Protein AF-A0A2J7ZQP3-F1 (afdb_monomer_lite)

pLDDT: mean 83.08, std 13.97, range [28.02, 95.44]

Sequence (287 aa):
MYEDVAQQVYCKRNGVRIHEFGLLKHPTVAHIGASPDGISELGVMLEIKCPYRRQITGEVPVQYYYQIQGQLEVCGLQECDYLELKLEESPRPDFYDTAGHTIFPERGVVAEFYDSEAGKTVYTYSGVDWPVTALQEFECKAVERDAAVKFHYWTIRSLMIFSFNDASCISPILLDRMTIINANGYNAADKLKIATRHLIPEILKEFSMEPDSVVFGDGLLRHIIEATQGEEGVRNLKRSLHTIISNVNLQRIMNAKPLPCVLTKEEVDKFMGPTKVPYMMHSAMYV

Organism: NCBI:txid47790

InterPro domains:
  IPR011335 Restriction endonuclease type II-like [SSF52980] (2-85)
  IPR011604 PD-(D/E)XK endonuclease-like domain superfamily [G3DSA:3.90.320.10] (1-102)
  IPR019080 YqaJ viral recombinase [PF09588] (2-77)
  IPR027417 P-loop containing nucleoside triphosphate hydrolase [SSF52540] (184-275)
  IPR051703 NF-kappa-B Signaling Regulator [PTHR46609] (3-143)

Radius of gyration: 31.1 Å; chains: 1; bounding box: 76×55×85 Å

Secondary structure (DSSP, 8-state):
--HHHHHHHHHHHHT--EE---SEE-SS-TT-EE--SEEETTS-EEEEE--SSSPP-SS--HHHHHHHHHHHHHHT-S-EEEEE---EEE-HHHHH--SSS---SSEEEEEEEEETTTTEEEEEEPPTT--HHHHHHHHHHHHHH-TT-EEEEEE---------S-GGGS-HHHHTT------PPPPHHHHHHHIIIIIHHHHHHHTT--TTSEEPPHHHHHHHHHHTTT-SSSHHHHHHHHHHHHHHHHHHHTTSSPSSEEPPHHHHHHHH-S-------------

Structure (mmCIF, N/CA/C/O backbone):
data_AF-A0A2J7ZQP3-F1
#
_entry.id   AF-A0A2J7ZQP3-F1
#
loop_
_atom_site.group_PDB
_atom_site.id
_atom_site.type_symbol
_atom_site.label_atom_id
_atom_site.label_alt_id
_atom_site.label_comp_id
_atom_site.label_asym_id
_atom_site.label_entity_id
_atom_site.label_seq_id
_atom_site.pdbx_PDB_ins_code
_atom_site.Cartn_x
_atom_site.Cartn_y
_atom_site.Cartn_z
_atom_site.occupancy
_atom_site.B_iso_or_equiv
_atom_site.auth_seq_id
_atom_site.auth_comp_id
_atom_site.auth_asym_id
_atom_site.auth_atom_id
_atom_site.pdbx_PDB_model_num
ATOM 1 N N . MET A 1 1 ? 10.480 9.904 -16.852 1.00 79.31 1 MET A N 1
ATOM 2 C CA . MET A 1 1 ? 11.107 9.621 -15.539 1.00 79.31 1 MET A CA 1
ATOM 3 C C . MET A 1 1 ? 10.709 8.250 -15.010 1.00 79.31 1 MET A C 1
ATOM 5 O O . MET A 1 1 ? 11.595 7.470 -14.724 1.00 79.31 1 MET A O 1
ATOM 9 N N . TYR A 1 2 ? 9.418 7.929 -14.860 1.00 88.50 2 TYR A N 1
ATOM 10 C CA . TYR A 1 2 ? 9.004 6.661 -14.230 1.00 88.50 2 TYR A CA 1
ATOM 11 C C . TYR A 1 2 ? 8.656 5.514 -15.184 1.00 88.50 2 TYR A C 1
ATOM 13 O O . TYR A 1 2 ? 8.347 4.425 -14.714 1.00 88.50 2 TYR A O 1
ATOM 21 N N . GLU A 1 3 ? 8.707 5.732 -16.495 1.00 87.44 3 GLU A N 1
ATOM 22 C CA . GLU A 1 3 ? 8.454 4.678 -17.489 1.00 87.44 3 GLU A CA 1
ATOM 23 C C . GLU A 1 3 ? 9.517 3.575 -17.403 1.00 87.44 3 GLU A C 1
ATOM 25 O O . GLU A 1 3 ? 9.162 2.410 -17.262 1.00 87.44 3 GLU A O 1
ATOM 30 N N . ASP A 1 4 ? 10.800 3.941 -17.303 1.00 89.94 4 ASP A N 1
ATOM 31 C CA . ASP A 1 4 ? 11.901 2.984 -17.102 1.00 89.94 4 ASP A CA 1
ATOM 32 C C . ASP A 1 4 ? 11.749 2.174 -15.805 1.00 89.94 4 ASP A C 1
ATOM 34 O O . ASP A 1 4 ? 12.033 0.976 -15.751 1.00 89.94 4 ASP A O 1
ATOM 38 N N . VAL A 1 5 ? 11.273 2.822 -14.737 1.00 91.12 5 VAL A N 1
ATOM 39 C CA . VAL A 1 5 ? 10.983 2.157 -13.459 1.00 91.12 5 VAL A CA 1
ATOM 40 C C . VAL A 1 5 ? 9.838 1.159 -13.629 1.00 91.12 5 VAL A C 1
ATOM 42 O O . VAL A 1 5 ? 9.945 0.014 -13.192 1.00 91.12 5 VAL A O 1
ATOM 45 N N . ALA A 1 6 ? 8.756 1.570 -14.290 1.00 90.38 6 ALA A N 1
ATOM 46 C CA . ALA A 1 6 ? 7.605 0.720 -14.550 1.00 90.38 6 ALA A CA 1
ATOM 47 C C . ALA A 1 6 ? 7.964 -0.486 -15.431 1.00 90.38 6 ALA A C 1
ATOM 49 O O . ALA A 1 6 ? 7.532 -1.600 -15.134 1.00 90.38 6 ALA A O 1
ATOM 50 N N . GLN A 1 7 ? 8.817 -0.294 -16.441 1.00 91.94 7 GLN A N 1
ATOM 51 C CA . GLN A 1 7 ? 9.348 -1.373 -17.272 1.00 91.94 7 GLN A CA 1
ATOM 52 C C . GLN A 1 7 ? 10.146 -2.375 -16.436 1.00 91.94 7 GLN A C 1
ATOM 54 O O . GLN A 1 7 ? 9.919 -3.579 -16.539 1.00 91.94 7 GLN A O 1
ATOM 59 N N . GLN A 1 8 ? 11.040 -1.909 -15.558 1.00 91.56 8 GLN A N 1
ATOM 60 C CA . GLN A 1 8 ? 11.796 -2.810 -14.681 1.00 91.56 8 GLN A CA 1
ATOM 61 C C . GLN A 1 8 ? 10.887 -3.607 -13.736 1.00 91.56 8 GLN A C 1
ATOM 63 O O . GLN A 1 8 ? 11.107 -4.804 -13.541 1.00 91.56 8 GLN A O 1
ATOM 68 N N . VAL A 1 9 ? 9.858 -2.967 -13.172 1.00 90.12 9 VAL A N 1
ATOM 69 C CA . VAL A 1 9 ? 8.854 -3.635 -12.330 1.00 90.12 9 VAL A CA 1
ATOM 70 C C . VAL A 1 9 ? 8.101 -4.695 -13.136 1.00 90.12 9 VAL A C 1
ATOM 72 O O . VAL A 1 9 ? 7.978 -5.832 -12.683 1.00 90.12 9 VAL A O 1
ATOM 75 N N . TYR A 1 10 ? 7.657 -4.370 -14.351 1.00 90.12 10 TYR A N 1
ATOM 76 C CA . TYR A 1 10 ? 6.978 -5.313 -15.238 1.00 90.12 10 TYR A CA 1
ATOM 77 C C . TYR A 1 10 ? 7.859 -6.523 -15.583 1.00 90.12 10 TYR A C 1
ATOM 79 O O . TYR A 1 10 ? 7.430 -7.664 -15.401 1.00 90.12 10 TYR A O 1
ATOM 87 N N . CYS A 1 11 ? 9.106 -6.290 -16.007 1.00 90.25 11 CYS A N 1
ATOM 88 C CA . CYS A 1 11 ? 10.068 -7.350 -16.316 1.00 90.25 11 CYS A CA 1
ATOM 89 C C . CYS A 1 11 ? 10.295 -8.268 -15.109 1.00 90.25 11 CYS A C 1
ATOM 91 O O . CYS A 1 11 ? 10.311 -9.491 -15.244 1.00 90.25 11 CYS A O 1
ATOM 93 N N . LYS A 1 12 ? 10.427 -7.689 -13.908 1.00 88.69 12 LYS A N 1
ATOM 94 C CA . LYS A 1 12 ? 10.612 -8.445 -12.666 1.00 88.69 12 LYS A CA 1
ATOM 95 C C . LYS A 1 12 ? 9.393 -9.297 -12.311 1.00 88.69 12 LYS A C 1
ATOM 97 O O . LYS A 1 12 ? 9.568 -10.454 -11.938 1.00 88.69 12 LYS A O 1
ATOM 102 N N . ARG A 1 13 ? 8.180 -8.743 -12.414 1.00 86.94 13 ARG A N 1
ATOM 103 C CA . ARG A 1 13 ? 6.929 -9.444 -12.072 1.00 86.94 13 ARG A CA 1
ATOM 104 C C . ARG A 1 13 ? 6.627 -10.598 -13.021 1.00 86.94 13 ARG A C 1
ATOM 106 O O . ARG A 1 13 ? 6.203 -11.655 -12.566 1.00 86.94 13 ARG A O 1
ATOM 113 N N . ASN A 1 14 ? 6.852 -10.389 -14.316 1.00 84.00 14 ASN A N 1
ATOM 114 C CA . ASN A 1 14 ? 6.490 -11.352 -15.355 1.00 84.00 14 ASN A CA 1
ATOM 115 C C . ASN A 1 14 ? 7.653 -12.264 -15.773 1.00 84.00 14 ASN A C 1
ATOM 117 O O . ASN A 1 14 ? 7.439 -13.231 -16.496 1.00 84.00 14 ASN A O 1
ATOM 121 N N . GLY A 1 15 ? 8.880 -11.985 -15.319 1.00 87.81 15 GLY A N 1
ATOM 122 C CA . GLY A 1 15 ? 10.061 -12.779 -15.662 1.00 87.81 15 GLY A CA 1
ATOM 123 C C . GLY A 1 15 ? 10.451 -12.692 -17.140 1.00 87.81 15 GLY A C 1
ATOM 124 O O . GLY A 1 15 ? 11.043 -13.633 -17.660 1.00 87.81 15 GLY A O 1
ATOM 125 N N . VAL A 1 16 ? 10.115 -11.584 -17.805 1.00 89.56 16 VAL A N 1
ATOM 126 C CA . VAL A 1 16 ? 10.367 -11.353 -19.235 1.00 89.56 16 VAL A CA 1
ATOM 127 C C . VAL A 1 16 ? 11.372 -10.232 -19.444 1.00 89.56 16 VAL A C 1
ATOM 129 O O . VAL A 1 16 ? 11.549 -9.360 -18.589 1.00 89.56 16 VAL A O 1
ATOM 132 N N . ARG A 1 17 ? 12.011 -10.226 -20.612 1.00 90.56 17 ARG A N 1
ATOM 133 C CA . ARG A 1 17 ? 12.814 -9.094 -21.082 1.00 90.56 17 ARG A CA 1
ATOM 134 C C . ARG A 1 17 ? 12.033 -8.272 -22.092 1.00 90.56 17 ARG A C 1
ATOM 136 O O . ARG A 1 17 ? 11.445 -8.825 -23.017 1.00 90.56 17 ARG A O 1
ATOM 143 N N . ILE A 1 18 ? 12.066 -6.957 -21.908 1.00 92.12 18 ILE A N 1
ATOM 144 C CA . ILE A 1 18 ? 11.519 -5.972 -22.839 1.00 92.12 18 ILE A CA 1
ATOM 145 C C . ILE A 1 18 ? 12.658 -5.394 -23.677 1.00 92.12 18 ILE A C 1
ATOM 147 O O . ILE A 1 18 ? 13.727 -5.073 -23.154 1.00 92.12 18 ILE A O 1
ATOM 151 N N . HIS A 1 19 ? 12.416 -5.281 -24.979 1.00 91.50 19 HIS A N 1
ATOM 152 C CA . HIS A 1 19 ? 13.325 -4.696 -25.953 1.00 91.50 19 HIS A CA 1
ATOM 153 C C . HIS A 1 19 ? 12.715 -3.420 -26.542 1.00 91.50 19 HIS A C 1
ATOM 155 O O . HIS A 1 19 ? 11.537 -3.394 -26.902 1.00 91.50 19 HIS A O 1
ATOM 161 N N . GLU A 1 20 ? 13.531 -2.376 -26.668 1.00 89.06 20 GLU A N 1
ATOM 162 C CA . GLU A 1 20 ? 13.154 -1.099 -27.278 1.00 89.06 20 GLU A CA 1
ATOM 163 C C . GLU A 1 20 ? 13.560 -1.071 -28.754 1.00 89.06 20 GLU A C 1
ATOM 165 O O . GLU A 1 20 ? 14.679 -1.440 -29.114 1.00 89.06 20 GLU A O 1
ATOM 170 N N . PHE A 1 21 ? 12.650 -0.610 -29.615 1.00 83.38 21 PHE A N 1
ATOM 171 C CA . PHE A 1 21 ? 12.832 -0.625 -31.074 1.00 83.38 21 PHE A CA 1
ATOM 172 C C . PHE A 1 21 ? 12.859 0.776 -31.703 1.00 83.38 21 PHE A C 1
ATOM 174 O O . PHE A 1 21 ? 13.188 0.915 -32.883 1.00 83.38 21 PHE A O 1
ATOM 181 N N . GLY A 1 22 ? 12.545 1.821 -30.931 1.00 86.75 22 GLY A N 1
ATOM 182 C CA . GLY A 1 22 ? 12.390 3.181 -31.445 1.00 86.75 22 GLY A CA 1
ATOM 183 C C . GLY A 1 22 ? 11.248 3.293 -32.463 1.00 86.75 22 GLY A C 1
ATOM 184 O O . GLY A 1 22 ? 10.258 2.567 -32.392 1.00 86.75 22 GLY A O 1
ATOM 185 N N . LEU A 1 23 ? 11.381 4.211 -33.427 1.00 89.75 23 LEU A N 1
ATOM 186 C CA . LEU A 1 23 ? 10.351 4.436 -34.443 1.00 89.75 23 LEU A CA 1
ATOM 187 C C . LEU A 1 23 ? 10.368 3.343 -35.522 1.00 89.75 23 LEU A C 1
ATOM 189 O O . LEU A 1 23 ? 11.240 3.321 -36.395 1.00 89.75 23 LEU A O 1
ATOM 193 N N . LEU A 1 24 ? 9.334 2.510 -35.520 1.00 88.44 24 LEU A N 1
ATOM 194 C CA . LEU A 1 24 ? 9.032 1.530 -36.555 1.00 88.44 24 LEU A CA 1
ATOM 195 C C . LEU A 1 24 ? 8.097 2.136 -37.608 1.00 88.44 24 LEU A C 1
ATOM 197 O O . LEU A 1 24 ? 7.229 2.953 -37.302 1.00 88.44 24 LEU A O 1
ATOM 201 N N . LYS A 1 25 ? 8.278 1.747 -38.872 1.00 91.44 25 LYS A N 1
ATOM 202 C CA . LYS A 1 25 ? 7.429 2.184 -39.992 1.00 91.44 25 LYS A CA 1
ATOM 203 C C . LYS A 1 25 ? 6.505 1.055 -40.414 1.00 91.44 25 LYS A C 1
ATOM 205 O O . LYS A 1 25 ? 6.933 -0.094 -40.457 1.00 91.44 25 LYS A O 1
ATOM 210 N N . HIS A 1 26 ? 5.277 1.399 -40.791 1.00 91.62 26 HIS A N 1
ATOM 211 C CA . HIS A 1 26 ? 4.330 0.424 -41.312 1.00 91.62 26 HIS A CA 1
ATOM 212 C C . HIS A 1 26 ? 4.885 -0.221 -42.595 1.00 91.62 26 HIS A C 1
ATOM 214 O O . HIS A 1 26 ? 5.363 0.505 -43.476 1.00 91.62 26 HIS A O 1
ATOM 220 N N . PRO A 1 27 ? 4.789 -1.552 -42.760 1.00 84.81 27 PRO A N 1
ATOM 221 C CA . PRO A 1 27 ? 5.391 -2.253 -43.896 1.00 84.81 27 PRO A CA 1
ATOM 222 C C . PRO A 1 27 ? 4.829 -1.812 -45.255 1.00 84.81 27 PRO A C 1
ATOM 224 O O . PRO A 1 27 ? 5.535 -1.851 -46.259 1.00 84.81 27 PRO A O 1
ATOM 227 N N . THR A 1 28 ? 3.567 -1.374 -45.297 1.00 88.31 28 THR A N 1
ATOM 228 C CA . THR A 1 28 ? 2.872 -1.008 -46.547 1.00 88.31 28 THR A CA 1
ATOM 229 C C . THR A 1 28 ? 2.419 0.452 -46.630 1.00 88.31 28 THR A C 1
ATOM 231 O O . THR A 1 28 ? 2.131 0.928 -47.726 1.00 88.31 28 THR A O 1
ATOM 234 N N . VAL A 1 29 ? 2.372 1.194 -45.515 1.00 88.44 29 VAL A N 1
ATOM 235 C CA . VAL A 1 29 ? 1.821 2.561 -45.483 1.00 88.44 29 VAL A CA 1
ATOM 236 C C . VAL A 1 29 ? 2.920 3.535 -45.083 1.00 88.44 29 VAL A C 1
ATOM 238 O O . VAL A 1 29 ? 3.220 3.726 -43.912 1.00 88.44 29 VAL A O 1
ATOM 241 N N . ALA A 1 30 ? 3.525 4.178 -46.081 1.00 83.94 30 ALA A N 1
ATOM 242 C CA . ALA A 1 30 ? 4.780 4.918 -45.925 1.00 83.94 30 ALA A CA 1
ATOM 243 C C . ALA A 1 30 ? 4.759 6.071 -44.898 1.00 83.94 30 ALA A C 1
ATOM 245 O O . ALA A 1 30 ? 5.816 6.473 -44.416 1.00 83.94 30 ALA A O 1
ATOM 246 N N . HIS A 1 31 ? 3.583 6.623 -44.592 1.00 89.62 31 HIS A N 1
ATOM 247 C CA . HIS A 1 31 ? 3.409 7.758 -43.680 1.00 89.62 31 HIS A CA 1
ATOM 248 C C . HIS A 1 31 ? 2.929 7.351 -42.279 1.00 89.62 31 HIS A C 1
ATOM 250 O O . HIS A 1 31 ? 2.711 8.226 -41.445 1.00 89.62 31 HIS A O 1
ATOM 256 N N . ILE A 1 32 ? 2.765 6.052 -42.018 1.00 87.25 32 ILE A N 1
ATOM 257 C CA . ILE A 1 32 ? 2.387 5.538 -40.702 1.00 87.25 32 ILE A CA 1
ATOM 258 C C . ILE A 1 32 ? 3.621 4.925 -40.043 1.00 87.25 32 ILE A C 1
ATOM 260 O O . ILE A 1 32 ? 4.359 4.143 -40.646 1.00 87.25 32 ILE A O 1
ATOM 264 N N . GLY A 1 33 ? 3.835 5.288 -38.785 1.00 88.75 33 GLY A N 1
ATOM 265 C CA . GLY A 1 33 ? 4.856 4.707 -37.934 1.00 88.75 33 GLY A CA 1
ATOM 266 C C . GLY A 1 33 ? 4.405 4.710 -36.484 1.00 88.75 33 GLY A C 1
ATOM 267 O O . GLY A 1 33 ? 3.485 5.437 -36.109 1.00 88.75 33 GLY A O 1
ATOM 268 N N . ALA A 1 34 ? 5.057 3.882 -35.687 1.00 87.75 34 ALA A N 1
ATOM 269 C CA . ALA A 1 34 ? 4.761 3.685 -34.284 1.00 87.75 34 ALA A CA 1
ATOM 270 C C . ALA A 1 34 ? 6.065 3.499 -33.516 1.00 87.75 34 ALA A C 1
ATOM 272 O O . ALA A 1 34 ? 7.009 2.898 -34.021 1.00 87.75 34 ALA A O 1
ATOM 273 N N . SER A 1 35 ? 6.106 4.014 -32.296 1.00 89.50 35 SER A N 1
ATOM 274 C CA . SER A 1 35 ? 7.174 3.734 -31.343 1.00 89.50 35 SER A CA 1
ATOM 275 C C . SER A 1 35 ? 6.508 3.057 -30.151 1.00 89.50 35 SER A C 1
ATOM 277 O O . SER A 1 35 ? 5.858 3.762 -29.377 1.00 89.50 35 SER A O 1
ATOM 279 N N . PRO A 1 36 ? 6.530 1.718 -30.060 1.00 88.25 36 PRO A N 1
ATOM 280 C CA . PRO A 1 36 ? 6.069 1.037 -28.856 1.00 88.25 36 PRO A CA 1
ATOM 281 C C . PRO A 1 36 ? 7.030 1.341 -27.701 1.00 88.25 36 PRO A C 1
ATOM 283 O O . PRO A 1 36 ? 8.231 1.503 -27.942 1.00 88.25 36 PRO A O 1
ATOM 286 N N . ASP A 1 37 ? 6.518 1.385 -26.469 1.00 88.44 37 ASP A N 1
ATOM 287 C CA . ASP A 1 37 ? 7.369 1.557 -25.281 1.00 88.44 37 ASP A CA 1
ATOM 288 C C . ASP A 1 37 ? 8.315 0.353 -25.129 1.00 88.44 37 ASP A C 1
ATOM 290 O O . ASP A 1 37 ? 9.488 0.504 -24.805 1.00 88.44 37 ASP A O 1
ATOM 294 N N . GLY A 1 38 ? 7.844 -0.843 -25.488 1.00 90.31 38 GLY A N 1
ATOM 295 C CA . GLY A 1 38 ? 8.715 -1.986 -25.716 1.00 90.31 38 GLY A CA 1
ATOM 296 C C . GLY A 1 38 ? 7.974 -3.222 -26.209 1.00 90.31 38 GLY A C 1
ATOM 297 O O . GLY A 1 38 ? 6.745 -3.266 -26.243 1.00 90.31 38 GLY A O 1
ATOM 298 N N . ILE A 1 39 ? 8.725 -4.240 -26.619 1.00 88.06 39 ILE A N 1
ATOM 299 C CA . ILE A 1 39 ? 8.176 -5.545 -27.010 1.00 88.06 39 ILE A CA 1
ATOM 300 C C . ILE A 1 39 ? 8.946 -6.627 -26.261 1.00 88.06 39 ILE A C 1
ATOM 302 O O . ILE A 1 39 ? 10.179 -6.602 -26.206 1.00 88.06 39 ILE A O 1
ATOM 306 N N . SER A 1 40 ? 8.221 -7.563 -25.655 1.00 85.94 40 SER A N 1
ATOM 307 C CA . SER A 1 40 ? 8.830 -8.680 -24.945 1.00 85.94 40 SER A CA 1
ATOM 308 C C . SER A 1 40 ? 9.452 -9.687 -25.905 1.00 85.94 40 SER A C 1
ATOM 310 O O . SER A 1 40 ? 9.051 -9.813 -27.062 1.00 85.94 40 SER A O 1
ATOM 312 N N . GLU A 1 41 ? 10.398 -10.478 -25.407 1.00 86.25 41 GLU A N 1
ATOM 313 C CA . GLU A 1 41 ? 10.962 -11.615 -26.152 1.00 86.25 41 GLU A CA 1
ATOM 314 C C . GLU A 1 41 ? 9.914 -12.671 -26.566 1.00 86.25 41 GLU A C 1
ATOM 316 O O . GLU A 1 41 ? 10.183 -13.503 -27.430 1.00 86.25 41 GLU A O 1
ATOM 321 N N . LEU A 1 42 ? 8.709 -12.614 -25.986 1.00 81.44 42 LEU A N 1
ATOM 322 C CA . LEU A 1 42 ? 7.566 -13.464 -26.321 1.00 81.44 42 LEU A CA 1
ATOM 323 C C . LEU A 1 42 ? 6.670 -12.871 -27.423 1.00 81.44 42 LEU A C 1
ATOM 325 O O . LEU A 1 42 ? 5.694 -13.504 -27.814 1.00 81.44 42 LEU A O 1
ATOM 329 N N . GLY A 1 43 ? 6.981 -11.673 -27.928 1.00 80.62 43 GLY A N 1
ATOM 330 C CA . GLY A 1 43 ? 6.174 -10.991 -28.942 1.00 80.62 43 GLY A CA 1
ATOM 331 C C . GLY A 1 43 ? 4.936 -10.281 -28.386 1.00 80.62 43 GLY A C 1
ATOM 332 O O . GLY A 1 43 ? 4.005 -10.013 -29.138 1.00 80.62 43 GLY A O 1
ATOM 333 N N . VAL A 1 44 ? 4.919 -9.964 -27.088 1.00 80.12 44 VAL A N 1
ATOM 334 C CA . VAL A 1 44 ? 3.855 -9.159 -26.462 1.00 80.12 44 VAL A CA 1
ATOM 335 C C . VAL A 1 44 ? 4.326 -7.713 -26.368 1.00 80.12 44 VA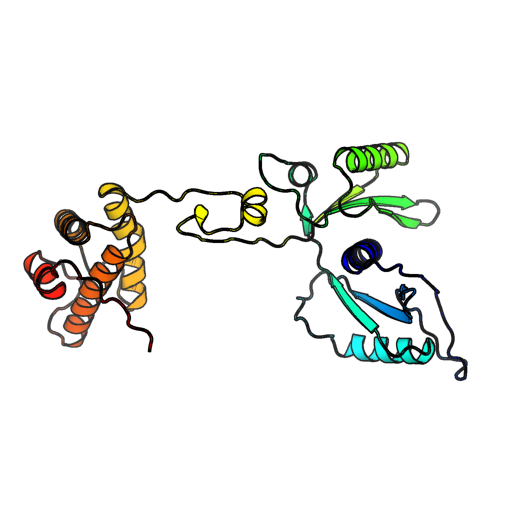L A C 1
ATOM 337 O O . VAL A 1 44 ? 5.396 -7.446 -25.817 1.00 80.12 44 VAL A O 1
ATOM 340 N N . MET A 1 45 ? 3.549 -6.781 -26.917 1.00 88.69 45 MET A N 1
ATOM 341 C CA . MET A 1 45 ? 3.840 -5.350 -26.816 1.00 88.69 45 MET A CA 1
ATOM 342 C C . MET A 1 45 ? 3.566 -4.855 -25.394 1.00 88.69 45 MET A C 1
ATOM 344 O O . MET A 1 45 ? 2.629 -5.314 -24.749 1.00 88.69 45 MET A O 1
ATOM 348 N N . LEU A 1 46 ? 4.353 -3.907 -24.905 1.00 88.94 46 LEU A N 1
ATOM 349 C CA . LEU A 1 46 ? 4.130 -3.237 -23.631 1.00 88.94 46 LEU A CA 1
ATOM 350 C C . LEU A 1 46 ? 3.867 -1.756 -23.899 1.00 88.94 46 LEU A C 1
ATOM 352 O O . LEU A 1 46 ? 4.657 -1.109 -24.583 1.00 88.94 46 LEU A O 1
ATOM 356 N N . GLU A 1 47 ? 2.776 -1.234 -23.343 1.00 89.44 47 GLU A N 1
ATOM 357 C CA . GLU A 1 47 ? 2.451 0.194 -23.339 1.00 89.44 47 GLU A CA 1
ATOM 358 C C . GLU A 1 47 ? 2.311 0.656 -21.884 1.00 89.44 47 GLU A C 1
ATOM 360 O O . GLU A 1 47 ? 1.468 0.162 -21.129 1.00 89.44 47 GLU A O 1
ATOM 365 N N . ILE A 1 48 ? 3.145 1.608 -21.476 1.00 91.06 48 ILE A N 1
ATOM 366 C CA . ILE A 1 48 ? 3.274 2.067 -20.096 1.00 91.06 48 ILE A CA 1
ATOM 367 C C . ILE A 1 48 ? 2.669 3.461 -19.966 1.00 91.06 48 ILE A C 1
ATOM 369 O O . ILE A 1 48 ? 2.928 4.373 -20.754 1.00 91.06 48 ILE A O 1
ATOM 373 N N . LYS A 1 49 ? 1.872 3.671 -18.916 1.00 89.00 49 LYS A N 1
ATOM 374 C CA . LYS A 1 49 ? 1.388 4.996 -18.525 1.00 89.00 49 LYS A CA 1
ATOM 375 C C . LYS A 1 49 ? 1.570 5.211 -17.029 1.00 89.00 49 LYS A C 1
ATOM 377 O O . LYS A 1 49 ? 1.006 4.501 -16.201 1.00 89.00 49 LYS A O 1
ATOM 382 N N . CYS A 1 50 ? 2.294 6.271 -16.681 1.00 86.19 50 CYS A N 1
ATOM 383 C CA . CYS A 1 50 ? 2.498 6.702 -15.297 1.00 86.19 50 CYS A CA 1
ATOM 384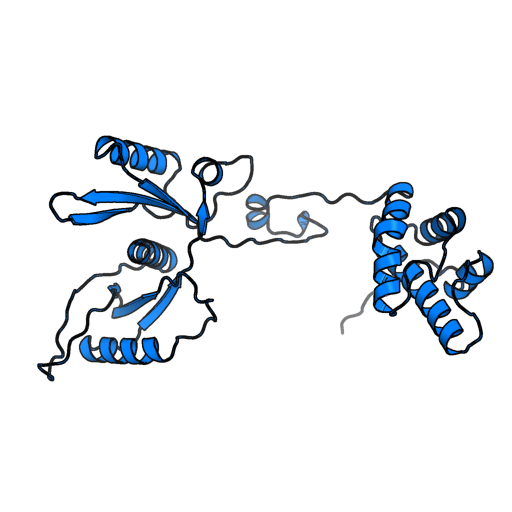 C C . CYS A 1 50 ? 1.699 7.991 -15.019 1.00 86.19 50 CYS A C 1
ATOM 386 O O . CYS A 1 50 ? 2.255 9.092 -15.092 1.00 86.19 50 CYS A O 1
ATOM 388 N N . PRO A 1 51 ? 0.373 7.914 -14.769 1.00 83.44 51 PRO A N 1
ATOM 389 C CA . PRO A 1 51 ? -0.457 9.102 -14.605 1.00 83.44 51 PRO A CA 1
ATOM 390 C C . PRO A 1 51 ? -0.122 9.865 -13.316 1.00 83.44 51 PRO A C 1
ATOM 392 O O . PRO A 1 51 ? -0.235 9.335 -12.215 1.00 83.44 51 PRO A O 1
ATOM 395 N N . TYR A 1 52 ? 0.192 11.158 -13.442 1.00 74.25 52 TYR A N 1
ATOM 396 C CA . TYR A 1 52 ? 0.498 12.004 -12.280 1.00 74.25 52 TYR A CA 1
ATOM 397 C C . TYR A 1 52 ? -0.749 12.372 -11.451 1.00 74.25 52 TYR A C 1
ATOM 399 O O . TYR A 1 52 ? -0.707 12.393 -10.224 1.00 74.25 52 TYR A O 1
ATOM 407 N N . ARG A 1 53 ? -1.880 12.670 -12.113 1.00 76.50 53 ARG A N 1
ATOM 408 C CA . ARG A 1 53 ? -3.124 13.133 -11.451 1.00 76.50 53 ARG A CA 1
ATOM 409 C C . ARG A 1 53 ? -4.330 12.220 -11.650 1.00 76.50 53 ARG A C 1
ATOM 411 O O . ARG A 1 53 ? -5.230 12.222 -10.815 1.00 76.50 53 ARG A O 1
ATOM 418 N N . ARG A 1 54 ? -4.386 11.492 -12.767 1.00 80.12 54 ARG A N 1
ATOM 419 C CA . ARG A 1 54 ? -5.536 10.647 -13.112 1.00 80.12 54 ARG A CA 1
ATOM 420 C C . ARG A 1 54 ? -5.588 9.439 -12.173 1.00 80.12 54 ARG A C 1
ATOM 422 O O . ARG A 1 54 ? -4.561 8.822 -11.908 1.00 80.12 54 ARG A O 1
ATOM 429 N N . GLN A 1 55 ? -6.781 9.112 -11.683 1.00 79.12 55 GLN A N 1
ATOM 430 C CA . GLN A 1 55 ? -7.014 7.881 -10.930 1.00 79.12 55 GLN A CA 1
ATOM 431 C C . GLN A 1 55 ? -7.016 6.675 -11.873 1.00 79.12 55 GLN A C 1
ATOM 433 O O . GLN A 1 55 ? -7.606 6.730 -12.951 1.00 79.12 55 GLN A O 1
ATOM 438 N N . ILE A 1 56 ? -6.352 5.602 -11.451 1.00 82.38 56 ILE A N 1
ATOM 439 C CA . ILE A 1 56 ? -6.327 4.319 -12.156 1.00 82.38 56 ILE A CA 1
ATOM 440 C C . ILE A 1 56 ? -7.653 3.620 -11.865 1.00 82.38 56 ILE A C 1
ATOM 442 O O . ILE A 1 56 ? -7.958 3.329 -10.709 1.00 82.38 56 ILE A O 1
ATOM 446 N N . THR A 1 57 ? -8.455 3.401 -12.903 1.00 81.94 57 THR A N 1
ATOM 447 C CA . THR A 1 57 ? -9.786 2.777 -12.801 1.00 81.94 57 THR A CA 1
ATOM 448 C C . THR A 1 57 ? -9.771 1.292 -13.159 1.00 81.94 57 THR A C 1
ATOM 450 O O . THR A 1 57 ? -10.768 0.614 -12.940 1.00 81.94 57 THR A O 1
ATOM 453 N N . GLY A 1 58 ? -8.656 0.784 -13.698 1.00 77.50 58 GLY A N 1
ATOM 454 C CA . GLY A 1 58 ? -8.543 -0.580 -14.225 1.00 77.50 58 GLY A CA 1
ATOM 455 C C . GLY A 1 58 ? -9.047 -0.739 -15.664 1.00 77.50 58 GLY A C 1
ATOM 456 O O . GLY A 1 58 ? -8.916 -1.814 -16.237 1.00 77.50 58 GLY A O 1
ATOM 457 N N . GLU A 1 59 ? -9.580 0.326 -16.265 1.00 82.44 59 GLU A N 1
ATOM 458 C CA . GLU A 1 59 ? -10.001 0.357 -17.666 1.00 82.44 59 GLU A CA 1
ATOM 459 C C . GLU A 1 59 ? -9.024 1.185 -18.499 1.00 82.44 59 GLU A C 1
ATOM 461 O O . GLU A 1 59 ? -8.550 2.232 -18.051 1.00 82.44 59 GLU A O 1
ATOM 466 N N . VAL A 1 60 ? -8.761 0.751 -19.734 1.00 82.38 60 VAL A N 1
ATOM 467 C CA . VAL A 1 60 ? -7.923 1.497 -20.680 1.00 82.38 60 VAL A CA 1
ATOM 468 C C . VAL A 1 60 ? -8.708 2.700 -21.215 1.00 82.38 60 VAL A C 1
ATOM 470 O O . VAL A 1 60 ? -9.745 2.512 -21.858 1.00 82.38 60 VAL A O 1
ATOM 473 N N . PRO A 1 61 ? -8.237 3.946 -21.020 1.00 85.62 61 PRO A N 1
ATOM 474 C CA . PRO A 1 61 ? -8.844 5.110 -21.655 1.00 85.62 61 PRO A CA 1
ATOM 475 C C . PRO A 1 61 ? -8.906 4.967 -23.180 1.00 85.62 61 PRO A C 1
ATOM 477 O O . PRO A 1 61 ? -7.919 4.608 -23.820 1.00 85.62 61 PRO A O 1
ATOM 480 N N . VAL A 1 62 ? -10.042 5.344 -23.775 1.00 86.75 62 VAL A N 1
ATOM 481 C CA . VAL A 1 62 ? -10.330 5.182 -25.216 1.00 86.75 62 VAL A CA 1
ATOM 482 C C . VAL A 1 62 ? -9.228 5.750 -26.123 1.00 86.75 62 VAL A C 1
ATOM 484 O O . VAL A 1 62 ? -8.885 5.163 -27.143 1.00 86.75 62 VAL A O 1
ATOM 487 N N . GLN A 1 63 ? -8.630 6.878 -25.743 1.00 87.19 63 GLN A N 1
ATOM 488 C CA . GLN A 1 63 ? -7.519 7.483 -26.484 1.00 87.19 63 GLN A CA 1
ATOM 489 C C . GLN A 1 63 ? -6.274 6.582 -26.565 1.00 87.19 63 GLN A C 1
ATOM 491 O O . GLN A 1 63 ? -5.658 6.496 -27.623 1.00 87.19 63 GLN A O 1
ATOM 496 N N . TYR A 1 64 ? -5.931 5.884 -25.477 1.00 86.50 64 TYR A N 1
ATOM 497 C CA . TYR A 1 64 ? -4.800 4.956 -25.453 1.00 86.50 64 TYR A CA 1
ATOM 498 C C . TYR A 1 64 ? -5.150 3.657 -26.164 1.00 86.50 64 TYR A C 1
ATOM 500 O O . TYR A 1 64 ? -4.300 3.094 -26.837 1.00 86.50 64 TYR A O 1
ATOM 508 N N . TYR A 1 65 ? -6.415 3.234 -26.117 1.00 85.25 65 TYR A N 1
ATOM 509 C CA . TYR A 1 65 ? -6.873 2.089 -26.895 1.00 85.25 65 TYR A CA 1
ATOM 510 C C . TYR A 1 65 ? -6.593 2.267 -28.397 1.00 85.25 65 TYR A C 1
ATOM 512 O O . TYR A 1 65 ? -5.982 1.398 -29.012 1.00 85.25 65 TYR A O 1
ATOM 520 N N . TYR A 1 66 ? -6.955 3.415 -28.987 1.00 89.81 66 TYR A N 1
ATOM 521 C CA . TYR A 1 66 ? -6.665 3.679 -30.404 1.00 89.81 66 TYR A CA 1
ATOM 522 C C . TYR A 1 66 ? -5.166 3.748 -30.711 1.00 89.81 66 TYR A C 1
ATOM 524 O O . TYR A 1 66 ? -4.735 3.268 -31.759 1.00 89.81 66 TYR A O 1
ATOM 532 N N . GLN A 1 67 ? -4.370 4.319 -29.803 1.00 86.75 67 GLN A N 1
ATOM 533 C CA . GLN A 1 67 ? -2.915 4.355 -29.941 1.00 86.75 67 GLN A CA 1
ATOM 534 C C . GLN A 1 67 ? -2.323 2.937 -29.974 1.00 86.75 67 GLN A C 1
ATOM 536 O O . GLN A 1 67 ? -1.560 2.622 -30.886 1.00 86.75 67 GLN A O 1
ATOM 541 N N . ILE A 1 68 ? -2.737 2.079 -29.036 1.00 89.25 68 ILE A N 1
ATOM 542 C CA . ILE A 1 68 ? -2.295 0.684 -28.932 1.00 89.25 68 ILE A CA 1
ATOM 543 C C . ILE A 1 68 ? -2.660 -0.088 -30.200 1.00 89.25 68 ILE A C 1
ATOM 545 O O . ILE A 1 68 ? -1.817 -0.789 -30.747 1.00 89.25 68 ILE A O 1
ATOM 549 N N . GLN A 1 69 ? -3.883 0.069 -30.716 1.00 88.62 69 GLN A N 1
ATOM 550 C CA . GLN A 1 69 ? -4.292 -0.589 -31.964 1.00 88.62 69 GLN A CA 1
ATOM 551 C C . GLN A 1 69 ? -3.402 -0.181 -33.147 1.00 88.62 69 GLN A C 1
ATOM 553 O O . GLN A 1 69 ? -2.982 -1.032 -33.928 1.00 88.62 69 GLN A O 1
ATOM 558 N N . GLY A 1 70 ? -3.062 1.107 -33.256 1.00 87.12 70 GLY A N 1
ATOM 559 C CA . GLY A 1 70 ? -2.147 1.589 -34.290 1.00 87.12 70 GLY A CA 1
ATOM 560 C C . GLY A 1 70 ? -0.730 1.026 -34.144 1.00 87.12 70 GLY A C 1
ATOM 561 O O . GLY A 1 70 ? -0.128 0.623 -35.136 1.00 87.12 70 GLY A O 1
ATOM 562 N N . GLN A 1 71 ? -0.202 0.969 -32.919 1.00 89.31 71 GLN A N 1
ATOM 563 C CA . GLN A 1 71 ? 1.112 0.380 -32.648 1.00 89.31 71 GLN A CA 1
ATOM 564 C C . GLN A 1 71 ? 1.130 -1.129 -32.944 1.00 89.31 71 GLN A C 1
ATOM 566 O O . GLN A 1 71 ? 2.064 -1.592 -33.593 1.00 89.31 71 GLN A O 1
ATOM 571 N N . LEU A 1 72 ? 0.097 -1.882 -32.545 1.00 86.75 72 LEU A N 1
ATOM 572 C CA . LEU A 1 72 ? -0.029 -3.316 -32.835 1.00 86.75 72 LEU A CA 1
ATOM 573 C C . LEU A 1 72 ? 0.006 -3.594 -34.340 1.00 86.75 72 LEU A C 1
ATOM 575 O O . LEU A 1 72 ? 0.780 -4.442 -34.779 1.00 86.75 72 LEU A O 1
ATOM 579 N N . GLU A 1 73 ? -0.764 -2.836 -35.126 1.00 88.94 73 GLU A N 1
ATOM 580 C CA . GLU A 1 73 ? -0.793 -2.971 -36.586 1.00 88.94 73 GLU A CA 1
ATOM 581 C C . GLU A 1 73 ? 0.580 -2.671 -37.209 1.00 88.94 73 GLU A C 1
ATOM 583 O O . GLU A 1 73 ? 1.094 -3.457 -38.003 1.00 88.94 73 GLU A O 1
ATOM 588 N N . VAL A 1 74 ? 1.229 -1.569 -36.810 1.00 88.88 74 VAL A N 1
ATOM 589 C CA . VAL A 1 74 ? 2.560 -1.200 -37.328 1.00 88.88 74 VAL A CA 1
ATOM 590 C C . VAL A 1 74 ? 3.621 -2.241 -36.975 1.00 88.88 74 VAL A C 1
ATOM 592 O O . VAL A 1 74 ? 4.487 -2.534 -37.801 1.00 88.88 74 VAL A O 1
ATOM 595 N N . CYS A 1 75 ? 3.564 -2.789 -35.764 1.00 86.38 75 CYS A N 1
ATOM 596 C CA . CYS A 1 75 ? 4.514 -3.783 -35.276 1.00 86.38 75 CYS A CA 1
ATOM 597 C C . CYS A 1 75 ? 4.185 -5.211 -35.744 1.00 86.38 75 CYS A C 1
ATOM 599 O O . CYS A 1 75 ? 5.006 -6.107 -35.554 1.00 86.38 75 CYS A O 1
ATOM 601 N N . GLY A 1 76 ? 3.011 -5.443 -36.344 1.00 85.62 76 GLY A N 1
ATOM 602 C CA . GLY A 1 76 ? 2.541 -6.776 -36.726 1.00 85.62 76 GLY A CA 1
ATOM 603 C C . GLY A 1 76 ? 2.277 -7.695 -35.527 1.00 85.62 76 GLY A C 1
ATOM 604 O O . GLY A 1 76 ? 2.485 -8.904 -35.623 1.00 85.62 76 GLY A O 1
ATOM 605 N N . LEU A 1 77 ? 1.857 -7.130 -34.394 1.00 85.44 77 LEU A N 1
ATOM 606 C CA . LEU A 1 77 ? 1.608 -7.842 -33.139 1.00 85.44 77 LEU A CA 1
ATOM 607 C C . LEU A 1 77 ? 0.107 -7.986 -32.879 1.00 85.44 77 LEU A C 1
ATOM 609 O O . LEU A 1 77 ? -0.705 -7.247 -33.426 1.00 85.44 77 LEU A O 1
ATOM 613 N N . GLN A 1 78 ? -0.265 -8.955 -32.046 1.00 81.06 78 GLN A N 1
ATOM 614 C CA . GLN A 1 78 ? -1.671 -9.248 -31.727 1.00 81.06 78 GLN A CA 1
ATOM 615 C C . GLN A 1 78 ? -2.039 -8.922 -30.276 1.00 81.06 78 GLN A C 1
ATOM 617 O O . GLN A 1 78 ? -3.217 -8.785 -29.958 1.00 81.06 78 GLN A O 1
ATOM 622 N N . GLU A 1 79 ? -1.045 -8.781 -29.399 1.00 82.88 79 GLU A N 1
ATOM 623 C CA . GLU A 1 79 ? -1.244 -8.638 -27.959 1.00 82.88 79 GLU A CA 1
ATOM 624 C C . GLU A 1 79 ? -0.428 -7.469 -27.410 1.00 82.88 79 GLU A C 1
ATOM 626 O O . GLU A 1 79 ? 0.730 -7.259 -27.788 1.00 82.88 79 GLU A O 1
ATOM 631 N N . CYS A 1 80 ? -1.054 -6.707 -26.512 1.00 86.19 80 CYS A N 1
ATOM 632 C CA . CYS A 1 80 ? -0.428 -5.614 -25.788 1.00 86.19 80 CYS A CA 1
ATOM 633 C C . CYS A 1 80 ? -0.812 -5.683 -24.314 1.00 86.19 80 CYS A C 1
ATOM 635 O O . CYS A 1 80 ? -1.998 -5.617 -23.982 1.00 86.19 80 CYS A O 1
ATOM 637 N N . ASP A 1 81 ? 0.189 -5.706 -23.445 1.00 87.31 81 ASP A N 1
ATOM 638 C CA . ASP A 1 81 ? 0.007 -5.429 -22.031 1.00 87.31 81 ASP A CA 1
ATOM 639 C C . ASP A 1 81 ? -0.007 -3.918 -21.818 1.00 87.31 81 ASP A C 1
ATOM 641 O O . ASP A 1 81 ? 0.934 -3.206 -22.172 1.00 87.31 81 ASP A O 1
ATOM 645 N N . TYR A 1 82 ? -1.097 -3.423 -21.239 1.00 88.94 82 TYR A N 1
ATOM 646 C CA . TYR A 1 82 ? -1.237 -2.023 -20.865 1.00 88.94 82 TYR A CA 1
ATOM 647 C C . TYR A 1 82 ? -0.995 -1.865 -19.364 1.00 88.94 82 TYR A C 1
ATOM 649 O O . TYR A 1 82 ? -1.769 -2.356 -18.538 1.00 88.94 82 TYR A O 1
ATOM 657 N N . LEU A 1 83 ? 0.088 -1.176 -19.008 1.00 87.19 83 LEU A N 1
ATOM 658 C CA . LEU A 1 83 ? 0.528 -0.997 -17.631 1.00 87.19 83 LEU A CA 1
ATOM 659 C C . LEU A 1 83 ? 0.259 0.428 -17.154 1.00 87.19 83 LEU A C 1
ATOM 661 O O . LEU A 1 83 ? 0.906 1.377 -17.594 1.00 87.19 83 LEU A O 1
ATOM 665 N N . GLU A 1 84 ? -0.625 0.568 -16.167 1.00 88.88 84 GLU A N 1
ATOM 666 C CA . GLU A 1 84 ? -0.747 1.806 -15.400 1.00 88.88 84 GLU A CA 1
ATOM 667 C C . GLU A 1 84 ? -0.020 1.673 -14.067 1.00 88.88 84 GLU A C 1
ATOM 669 O O . GLU A 1 84 ? -0.355 0.809 -13.254 1.00 88.88 84 GLU A O 1
ATOM 674 N N . LEU A 1 85 ? 0.954 2.551 -13.820 1.00 86.50 85 LEU A N 1
ATOM 675 C CA . LEU A 1 85 ? 1.697 2.552 -12.566 1.00 86.50 85 LEU A CA 1
ATOM 676 C C . LEU A 1 85 ? 1.630 3.911 -11.879 1.00 86.50 85 LEU A C 1
ATOM 678 O O . LEU A 1 85 ? 1.941 4.950 -12.461 1.00 86.50 85 LEU A O 1
ATOM 682 N N . LYS A 1 86 ? 1.265 3.886 -10.597 1.00 85.94 86 LYS A N 1
ATOM 683 C CA . LYS A 1 86 ? 1.378 5.036 -9.706 1.00 85.94 86 LYS A CA 1
ATOM 684 C C . LYS A 1 86 ? 2.440 4.745 -8.657 1.00 85.94 86 LYS A C 1
ATOM 686 O O . LYS A 1 86 ? 2.342 3.759 -7.934 1.00 85.94 86 LYS A O 1
ATOM 691 N N . LEU A 1 87 ? 3.435 5.617 -8.596 1.00 85.75 87 LEU A N 1
ATOM 692 C CA . LEU A 1 87 ? 4.521 5.545 -7.630 1.00 85.75 87 LEU A CA 1
ATOM 693 C C . LEU A 1 87 ? 4.296 6.566 -6.521 1.00 85.75 87 LEU A C 1
ATOM 695 O O . LEU A 1 87 ? 3.779 7.658 -6.768 1.00 85.75 87 LEU A O 1
ATOM 699 N N . GLU A 1 88 ? 4.687 6.196 -5.308 1.00 85.38 88 GLU A N 1
ATOM 700 C CA . GLU A 1 88 ? 4.718 7.103 -4.168 1.00 85.38 88 GLU A CA 1
ATOM 701 C C . GLU A 1 88 ? 6.160 7.459 -3.835 1.00 85.38 88 GLU A C 1
ATOM 703 O O . GLU A 1 88 ? 7.003 6.574 -3.670 1.00 85.38 88 GLU A O 1
ATOM 708 N N . GLU A 1 89 ? 6.425 8.758 -3.728 1.00 87.56 89 GLU A N 1
ATOM 709 C CA . GLU A 1 89 ? 7.716 9.283 -3.301 1.00 87.56 89 GLU A CA 1
ATOM 710 C C . GLU A 1 89 ? 7.750 9.487 -1.785 1.00 87.56 89 GLU A C 1
ATOM 712 O O . GLU A 1 89 ? 6.769 9.936 -1.185 1.00 87.56 89 GLU A O 1
ATOM 717 N N . SER A 1 90 ? 8.895 9.206 -1.164 1.00 84.31 90 SER A N 1
ATOM 718 C CA . SER A 1 90 ? 9.125 9.486 0.255 1.00 84.31 90 SER A CA 1
ATOM 719 C C . SER A 1 90 ? 10.460 10.198 0.501 1.00 84.31 90 SER A C 1
ATOM 721 O O . SER A 1 90 ? 11.391 10.074 -0.295 1.00 84.31 90 SER A O 1
ATOM 723 N N . PRO A 1 91 ? 10.608 10.922 1.622 1.00 87.12 91 PRO A N 1
ATOM 724 C CA . PRO A 1 91 ? 11.910 11.386 2.086 1.00 87.12 91 PRO A CA 1
ATOM 725 C C . PRO A 1 91 ? 12.901 10.231 2.292 1.00 87.12 91 PRO A C 1
ATOM 727 O O . PRO A 1 91 ? 12.514 9.102 2.597 1.00 87.12 91 PRO A O 1
ATOM 730 N N . ARG A 1 92 ? 14.202 10.533 2.187 1.00 87.50 92 ARG A N 1
ATOM 731 C CA . ARG A 1 92 ? 15.284 9.553 2.376 1.00 87.50 92 ARG A CA 1
ATOM 732 C C . ARG A 1 92 ? 15.230 8.815 3.726 1.00 87.50 92 ARG A C 1
ATOM 734 O O . ARG A 1 92 ? 15.406 7.599 3.701 1.00 87.50 92 ARG A O 1
ATOM 741 N N . PRO A 1 93 ? 15.019 9.478 4.888 1.00 83.19 93 PRO A N 1
ATOM 742 C CA . PRO A 1 93 ? 14.939 8.767 6.165 1.00 83.19 93 PRO A CA 1
ATOM 743 C C . PRO A 1 93 ? 13.831 7.714 6.154 1.00 83.19 93 PRO A C 1
ATOM 745 O O . PRO A 1 93 ? 14.108 6.555 6.424 1.00 83.19 93 PRO A O 1
ATOM 748 N N . ASP A 1 94 ? 12.629 8.089 5.718 1.00 79.62 94 ASP A N 1
ATOM 749 C CA . ASP A 1 94 ? 11.448 7.218 5.682 1.00 79.62 94 ASP A CA 1
ATOM 750 C C . ASP A 1 94 ? 11.604 6.041 4.706 1.00 79.62 94 ASP A C 1
ATOM 752 O O . ASP A 1 94 ? 11.027 4.976 4.906 1.00 79.62 94 ASP A O 1
ATOM 756 N N . PHE A 1 95 ? 12.385 6.220 3.638 1.00 81.88 95 PHE A N 1
ATOM 757 C CA . PHE A 1 95 ? 12.676 5.164 2.668 1.00 81.88 95 PHE A CA 1
ATOM 758 C C . PHE A 1 95 ? 13.574 4.054 3.245 1.00 81.88 95 PHE A C 1
ATOM 760 O O . PHE A 1 95 ? 13.448 2.881 2.871 1.00 81.88 95 PHE A O 1
ATOM 767 N N . TYR A 1 96 ? 14.485 4.433 4.149 1.00 79.50 96 TYR A N 1
ATOM 768 C CA . TYR A 1 96 ? 15.446 3.538 4.796 1.00 79.50 96 TYR A CA 1
ATOM 769 C C . TYR A 1 96 ? 15.081 3.154 6.228 1.00 79.50 96 TYR A C 1
ATOM 771 O O . TYR A 1 96 ? 15.739 2.273 6.778 1.00 79.50 96 TYR A O 1
ATOM 779 N N . ASP A 1 97 ? 14.081 3.792 6.835 1.00 68.44 97 ASP A N 1
ATOM 780 C CA . ASP A 1 97 ? 13.657 3.477 8.192 1.00 68.44 97 ASP A CA 1
ATOM 781 C C . ASP A 1 97 ? 13.112 2.044 8.247 1.00 68.44 97 ASP A C 1
ATOM 783 O O . ASP A 1 97 ? 12.042 1.712 7.740 1.00 68.44 97 ASP A O 1
ATOM 787 N N . THR A 1 98 ? 13.925 1.175 8.839 1.00 58.56 98 THR A N 1
ATOM 788 C CA . THR A 1 98 ? 13.673 -0.246 9.052 1.00 58.56 98 THR A CA 1
ATOM 789 C C . THR A 1 98 ? 13.415 -0.536 10.526 1.00 58.56 98 THR A C 1
ATOM 791 O O . THR A 1 98 ? 13.827 -1.593 11.002 1.00 58.56 98 THR A O 1
ATOM 794 N N . ALA A 1 99 ? 12.790 0.374 11.285 1.00 44.78 99 ALA A N 1
ATOM 795 C CA . ALA A 1 99 ? 12.404 0.148 12.682 1.00 44.78 99 ALA A CA 1
ATOM 796 C C . ALA A 1 99 ? 11.317 -0.950 12.843 1.00 44.78 99 ALA A C 1
ATOM 798 O O . ALA A 1 99 ? 10.217 -0.718 13.340 1.00 44.78 99 ALA A O 1
ATOM 799 N N . GLY A 1 100 ? 11.648 -2.178 12.435 1.00 45.69 100 GLY A N 1
ATOM 800 C CA . GLY A 1 100 ? 10.991 -3.426 12.802 1.00 45.69 100 GLY A CA 1
ATOM 801 C C . GLY A 1 100 ? 10.136 -4.099 11.734 1.00 45.69 100 GLY A C 1
ATOM 802 O O . GLY A 1 100 ? 9.844 -5.278 11.901 1.00 45.69 100 GLY A O 1
ATOM 803 N N . HIS A 1 101 ? 9.744 -3.426 10.648 1.00 45.94 101 HIS A N 1
ATOM 804 C CA . HIS A 1 101 ? 8.703 -3.964 9.765 1.00 45.94 101 HIS A CA 1
ATOM 805 C C . HIS A 1 101 ? 9.064 -3.859 8.281 1.00 45.94 101 HIS A C 1
ATOM 807 O O . HIS A 1 101 ? 9.386 -2.797 7.763 1.00 45.94 101 HIS A O 1
ATOM 813 N N . THR A 1 102 ? 9.060 -5.039 7.664 1.00 46.88 102 THR A N 1
ATOM 814 C CA . THR A 1 102 ? 9.061 -5.417 6.248 1.00 46.88 102 THR A CA 1
ATOM 815 C C . THR A 1 102 ? 9.318 -4.309 5.217 1.00 46.88 102 THR A C 1
ATOM 817 O O . THR A 1 102 ? 8.511 -3.407 5.012 1.00 46.88 102 THR A O 1
ATOM 820 N N . ILE A 1 103 ? 10.430 -4.468 4.493 1.00 54.22 103 ILE A N 1
ATOM 821 C CA . ILE A 1 103 ? 10.780 -3.766 3.251 1.00 54.22 103 ILE A CA 1
ATOM 822 C C . ILE A 1 103 ? 9.551 -3.717 2.334 1.00 54.22 103 ILE A C 1
ATOM 824 O O . ILE A 1 103 ? 9.018 -4.773 1.990 1.00 54.22 103 ILE A O 1
ATOM 828 N N . PHE A 1 104 ? 9.108 -2.520 1.935 1.00 56.44 104 PHE A N 1
ATOM 829 C CA . PHE A 1 104 ? 8.089 -2.382 0.893 1.00 56.44 104 PHE A CA 1
ATOM 830 C C . PHE A 1 104 ? 8.526 -3.205 -0.331 1.00 56.44 104 PHE A C 1
ATOM 832 O O . PHE A 1 104 ? 9.630 -2.959 -0.828 1.00 56.44 104 PHE A O 1
ATOM 839 N N . PRO A 1 105 ? 7.731 -4.189 -0.796 1.00 65.56 105 PRO A N 1
ATOM 840 C CA . PRO A 1 105 ? 8.039 -4.876 -2.039 1.00 65.56 105 PRO A CA 1
ATOM 841 C C . PRO A 1 105 ? 7.958 -3.863 -3.185 1.00 65.56 105 PRO A C 1
ATOM 843 O O . PRO A 1 105 ? 7.042 -3.047 -3.230 1.00 65.56 105 PRO A O 1
ATOM 846 N N . GLU A 1 106 ? 8.926 -3.923 -4.091 1.00 81.38 106 GLU A N 1
ATOM 847 C CA . GLU A 1 106 ? 9.097 -3.040 -5.243 1.00 81.38 106 GLU A CA 1
ATOM 848 C C . GLU A 1 106 ? 9.321 -1.569 -4.878 1.00 81.38 106 GLU A C 1
ATOM 850 O O . GLU A 1 106 ? 8.442 -0.702 -4.952 1.00 81.38 106 GLU A O 1
ATOM 855 N N . ARG A 1 107 ? 10.575 -1.297 -4.524 1.00 87.31 107 ARG A N 1
ATOM 856 C CA . ARG A 1 107 ? 11.124 0.034 -4.271 1.00 87.31 107 ARG A CA 1
ATOM 857 C C . ARG A 1 107 ? 12.414 0.287 -5.046 1.00 87.31 107 ARG A C 1
ATOM 859 O O . ARG A 1 107 ? 13.105 -0.649 -5.461 1.00 87.31 107 ARG A O 1
ATOM 866 N N . GLY A 1 108 ? 12.791 1.555 -5.144 1.00 90.88 108 GLY A N 1
ATOM 867 C CA . GLY A 1 108 ? 14.075 1.953 -5.708 1.00 90.88 108 GLY A CA 1
ATOM 868 C C . GLY A 1 108 ? 14.337 3.449 -5.613 1.00 90.88 108 GLY A C 1
ATOM 869 O O . GLY A 1 108 ? 13.567 4.209 -5.025 1.00 90.88 108 GLY A O 1
ATOM 870 N N . VAL A 1 109 ? 15.457 3.857 -6.201 1.00 93.12 109 VAL A N 1
ATOM 871 C CA . VAL A 1 109 ? 15.940 5.236 -6.214 1.00 93.12 109 VAL A CA 1
ATOM 872 C C . VAL A 1 109 ? 16.191 5.660 -7.657 1.00 93.12 109 VAL A C 1
ATOM 874 O O . VAL A 1 109 ? 16.803 4.933 -8.441 1.00 93.12 109 VAL A O 1
ATOM 877 N N . VAL A 1 110 ? 15.715 6.850 -8.013 1.00 94.94 110 VAL A N 1
ATOM 878 C CA . VAL A 1 110 ? 16.042 7.528 -9.272 1.00 94.94 110 VAL A CA 1
ATOM 879 C C . VAL A 1 110 ? 16.952 8.701 -8.934 1.00 94.94 110 VAL A C 1
ATOM 881 O O . VAL A 1 110 ? 16.609 9.521 -8.084 1.00 94.94 110 VAL A O 1
ATOM 884 N N . ALA A 1 111 ? 18.098 8.794 -9.598 1.00 95.12 111 ALA A N 1
ATOM 885 C CA . ALA A 1 111 ? 18.989 9.943 -9.511 1.00 95.12 111 ALA A CA 1
ATOM 886 C C . ALA A 1 111 ? 18.804 10.832 -10.748 1.00 95.12 111 ALA A C 1
ATOM 888 O O . ALA A 1 111 ? 18.996 10.386 -11.881 1.00 95.12 111 ALA A O 1
ATOM 889 N N . GLU A 1 112 ? 18.401 12.074 -10.510 1.00 95.31 112 GLU A N 1
ATOM 890 C CA . GLU A 1 112 ? 18.153 13.124 -11.490 1.00 95.31 112 GLU A CA 1
ATOM 891 C C . GLU A 1 112 ? 19.365 14.059 -11.575 1.00 95.31 112 GLU A C 1
ATOM 893 O O . GLU A 1 112 ? 19.770 14.667 -10.583 1.00 95.31 112 GLU A O 1
ATOM 898 N N . PHE A 1 113 ? 19.906 14.194 -12.782 1.00 93.38 113 PHE A N 1
ATOM 899 C CA . PHE A 1 113 ? 21.022 15.068 -13.126 1.00 93.38 113 PHE A CA 1
ATOM 900 C C . PHE A 1 113 ? 20.563 16.130 -14.117 1.00 93.38 113 PHE A C 1
ATOM 902 O O . PHE A 1 113 ? 19.734 15.851 -14.986 1.00 93.38 113 PHE A O 1
ATOM 909 N N . TYR A 1 114 ? 21.147 17.323 -14.049 1.00 91.69 114 TYR A N 1
ATOM 910 C CA . TYR A 1 114 ? 20.922 18.361 -15.049 1.00 91.69 114 TYR A CA 1
ATOM 911 C C . TYR A 1 114 ? 22.146 18.491 -15.957 1.00 91.69 114 TYR A C 1
ATOM 913 O O . TYR A 1 114 ? 23.227 18.857 -15.506 1.00 91.69 114 TYR A O 1
ATOM 921 N N . ASP A 1 115 ? 21.977 18.192 -17.244 1.00 87.81 115 ASP A N 1
ATOM 922 C CA . ASP A 1 115 ? 23.023 18.362 -18.247 1.00 87.81 115 ASP A CA 1
ATOM 923 C C . ASP A 1 115 ? 22.956 19.788 -18.810 1.00 87.81 115 ASP A C 1
ATOM 925 O O . ASP A 1 115 ? 22.055 20.133 -19.583 1.00 87.81 115 ASP A O 1
ATOM 929 N N . SER A 1 116 ? 23.909 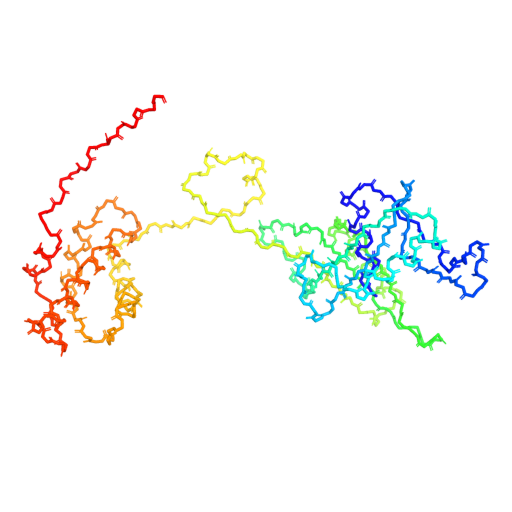20.631 -18.403 1.00 83.75 116 SER A N 1
ATOM 930 C CA . SER A 1 116 ? 23.994 22.028 -18.837 1.00 83.75 116 SER A CA 1
ATOM 931 C C . SER A 1 116 ? 24.391 22.196 -20.303 1.00 83.75 116 SER A C 1
ATOM 933 O O . SER A 1 116 ? 24.069 23.227 -20.888 1.00 83.75 116 SER A O 1
ATOM 935 N N . GLU A 1 117 ? 25.079 21.219 -20.901 1.00 83.00 117 GLU A N 1
ATOM 936 C CA . GLU A 1 117 ? 25.509 21.288 -22.303 1.00 83.00 117 GLU A CA 1
ATOM 937 C C . GLU A 1 117 ? 24.357 20.937 -23.245 1.00 83.00 117 GLU A C 1
ATOM 939 O O . GLU A 1 117 ? 24.135 21.613 -24.249 1.00 83.00 117 GLU A O 1
ATOM 944 N N . ALA A 1 118 ? 23.584 19.909 -22.894 1.00 81.75 118 ALA A N 1
ATOM 945 C CA . ALA A 1 118 ? 22.419 19.489 -23.665 1.00 81.75 118 ALA A CA 1
ATOM 946 C C . ALA A 1 118 ? 21.117 20.211 -23.264 1.00 81.75 118 ALA A C 1
ATOM 948 O O . ALA A 1 118 ? 20.095 20.027 -23.927 1.00 81.75 118 ALA A O 1
ATOM 949 N N . GLY A 1 119 ? 21.133 21.005 -22.185 1.00 88.06 119 GLY A N 1
ATOM 950 C CA . GLY A 1 119 ? 19.966 21.728 -21.670 1.00 88.06 119 GLY A CA 1
ATOM 951 C C . GLY A 1 119 ? 18.816 20.806 -21.258 1.00 88.06 119 GLY A C 1
ATOM 952 O O . GLY A 1 119 ? 17.651 21.162 -21.434 1.00 88.06 119 GLY A O 1
ATOM 953 N N . LYS A 1 120 ? 19.130 19.595 -20.778 1.00 89.06 120 LYS A N 1
ATOM 954 C CA . LYS A 1 120 ? 18.141 18.544 -20.498 1.00 89.06 120 LYS A CA 1
ATOM 955 C C . LYS A 1 120 ? 18.432 17.809 -19.195 1.00 89.06 120 LYS A C 1
ATOM 957 O O . LYS A 1 120 ? 19.579 17.646 -18.791 1.00 89.06 120 LYS A O 1
ATOM 962 N N . THR A 1 121 ? 17.379 17.296 -18.575 1.00 89.88 121 THR A N 1
ATOM 963 C CA . THR A 1 121 ? 17.490 16.429 -17.402 1.00 89.88 121 THR A CA 1
ATOM 964 C C . THR A 1 121 ? 17.788 14.990 -17.826 1.00 89.88 121 THR A C 1
ATOM 966 O O . THR A 1 121 ? 17.152 14.461 -18.739 1.00 89.88 121 THR A O 1
ATOM 969 N N . VAL A 1 122 ? 18.747 14.349 -17.160 1.00 91.19 122 VAL A N 1
ATOM 970 C CA . VAL A 1 122 ? 19.144 12.954 -17.380 1.00 91.19 122 VAL A CA 1
ATOM 971 C C . VAL A 1 122 ? 18.892 12.160 -16.105 1.00 91.19 122 VAL A C 1
ATOM 973 O O . VAL A 1 122 ? 19.243 12.599 -15.014 1.00 91.19 122 VAL A O 1
ATOM 976 N N . TYR A 1 123 ? 18.314 10.972 -16.242 1.00 92.56 123 TYR A N 1
ATOM 977 C CA . TYR A 1 123 ? 17.976 10.109 -15.116 1.00 92.56 123 TYR A CA 1
ATOM 978 C C . TYR A 1 123 ? 18.845 8.856 -15.123 1.00 92.56 123 TYR A C 1
ATOM 980 O O . TYR A 1 123 ? 19.169 8.311 -16.177 1.00 92.56 123 TYR A O 1
ATOM 988 N N . THR A 1 124 ? 19.216 8.389 -13.936 1.00 93.06 124 THR A N 1
ATOM 989 C CA . THR A 1 124 ? 19.773 7.048 -13.738 1.00 93.06 124 THR A CA 1
ATOM 990 C C . THR A 1 124 ? 18.971 6.328 -12.669 1.00 93.06 124 THR A C 1
ATOM 992 O O . THR A 1 124 ? 18.419 6.958 -11.765 1.00 93.06 124 THR A O 1
ATOM 995 N N . TYR A 1 125 ? 18.901 5.009 -12.782 1.00 93.94 125 TYR A N 1
ATOM 996 C CA . TYR A 1 125 ? 17.956 4.196 -12.032 1.00 93.94 125 TYR A CA 1
ATOM 997 C C . TYR A 1 125 ? 18.701 3.129 -11.242 1.00 93.94 125 TYR A C 1
ATOM 999 O O . TYR A 1 125 ? 19.567 2.443 -11.790 1.00 93.94 125 TYR A O 1
ATOM 1007 N N . SER A 1 126 ? 18.341 2.955 -9.973 1.00 93.19 126 SER A N 1
ATOM 1008 C CA . SER A 1 126 ? 18.649 1.713 -9.276 1.00 93.19 126 SER A CA 1
ATOM 1009 C C . SER A 1 126 ? 17.810 0.571 -9.852 1.00 93.19 126 SER A C 1
ATOM 1011 O O . SER A 1 126 ? 16.739 0.799 -10.415 1.00 93.19 126 SER A O 1
ATOM 1013 N N . GLY A 1 127 ? 18.238 -0.669 -9.631 1.00 89.56 127 GLY A N 1
ATOM 1014 C CA . GLY A 1 127 ? 17.354 -1.814 -9.837 1.00 89.56 127 GLY A CA 1
ATOM 1015 C C . GLY A 1 127 ? 16.257 -1.910 -8.772 1.00 89.56 127 GLY A C 1
ATOM 1016 O O . GLY A 1 127 ? 16.372 -1.354 -7.674 1.00 89.56 127 GLY A O 1
ATOM 1017 N N . VAL A 1 128 ? 15.190 -2.637 -9.112 1.00 88.56 128 VAL A N 1
ATOM 1018 C CA . VAL A 1 128 ? 14.006 -2.836 -8.261 1.00 88.56 128 VAL A CA 1
ATOM 1019 C C . VAL A 1 128 ? 14.305 -3.801 -7.111 1.00 88.56 128 VAL A C 1
ATOM 1021 O O . VAL A 1 128 ? 14.645 -4.968 -7.333 1.00 88.56 128 VAL A O 1
ATOM 1024 N N . ASP A 1 129 ? 14.098 -3.339 -5.879 1.00 85.94 129 ASP A N 1
ATOM 1025 C CA . ASP A 1 129 ? 14.423 -4.028 -4.619 1.00 85.94 129 ASP A CA 1
ATOM 1026 C C . ASP A 1 129 ? 15.889 -4.425 -4.476 1.00 85.94 129 ASP A C 1
ATOM 1028 O O . ASP A 1 129 ? 16.218 -5.495 -3.956 1.00 85.94 129 ASP A O 1
ATOM 1032 N N . TRP A 1 130 ? 16.797 -3.561 -4.922 1.00 88.38 130 TRP A N 1
ATOM 1033 C CA . TRP A 1 130 ? 18.188 -3.715 -4.525 1.00 88.38 130 TRP A CA 1
ATOM 1034 C C . TRP A 1 130 ? 18.339 -3.692 -2.992 1.00 88.38 130 TRP A C 1
ATOM 1036 O O . TRP A 1 130 ? 17.598 -2.983 -2.298 1.00 88.38 130 TRP A O 1
ATOM 1046 N N . PRO A 1 131 ? 19.300 -4.460 -2.440 1.00 86.75 131 PRO A N 1
ATOM 1047 C CA . PRO A 1 131 ? 19.651 -4.376 -1.028 1.00 86.75 131 PRO A CA 1
ATOM 1048 C C . PRO A 1 131 ? 19.986 -2.940 -0.620 1.00 86.75 131 PRO A C 1
ATOM 1050 O O . PRO A 1 131 ? 20.526 -2.174 -1.418 1.00 86.75 131 PRO A O 1
ATOM 1053 N N . VAL A 1 132 ? 19.729 -2.594 0.645 1.00 86.81 132 VAL A N 1
ATOM 1054 C CA . VAL A 1 132 ? 19.989 -1.244 1.183 1.00 86.81 132 VAL A CA 1
ATOM 1055 C C . VAL A 1 132 ? 21.428 -0.798 0.921 1.00 86.81 132 VAL A C 1
ATOM 1057 O O . VAL A 1 132 ? 21.647 0.335 0.512 1.00 86.81 132 VAL A O 1
ATOM 1060 N N . THR A 1 133 ? 22.398 -1.698 1.084 1.00 88.06 133 THR A N 1
ATOM 1061 C CA . THR A 1 133 ? 23.813 -1.417 0.809 1.00 88.06 133 THR A CA 1
ATOM 1062 C C . THR A 1 133 ? 24.056 -1.032 -0.651 1.00 88.06 133 THR A C 1
ATOM 1064 O O . THR A 1 133 ? 24.715 -0.035 -0.916 1.00 88.06 133 THR A O 1
ATOM 1067 N N . ALA A 1 134 ? 23.462 -1.753 -1.604 1.00 91.38 134 ALA A N 1
ATOM 1068 C CA . ALA A 1 134 ? 23.597 -1.465 -3.031 1.00 91.38 134 ALA A CA 1
ATOM 1069 C C . ALA A 1 134 ? 22.904 -0.151 -3.438 1.00 91.38 134 ALA A C 1
ATOM 1071 O O . ALA A 1 134 ? 23.404 0.569 -4.300 1.00 91.38 134 ALA A O 1
ATOM 1072 N N . LEU A 1 135 ? 21.773 0.187 -2.807 1.00 91.56 135 LEU A N 1
ATOM 1073 C CA . LEU A 1 135 ? 21.103 1.477 -3.011 1.00 91.56 135 LEU A CA 1
ATOM 1074 C C . LEU A 1 135 ? 21.952 2.641 -2.482 1.00 91.56 135 LEU A C 1
ATOM 1076 O O . LEU A 1 135 ? 22.111 3.648 -3.167 1.00 91.56 135 LEU A O 1
ATOM 1080 N N . GLN A 1 136 ? 22.565 2.477 -1.308 1.00 91.94 136 GLN A N 1
ATOM 1081 C CA . GLN A 1 136 ? 23.481 3.468 -0.743 1.00 91.94 136 GLN A CA 1
ATOM 1082 C C . GLN A 1 136 ? 24.749 3.628 -1.595 1.00 91.94 136 GLN A C 1
ATOM 1084 O O . GLN A 1 136 ? 25.190 4.749 -1.827 1.00 91.94 136 GLN A O 1
ATOM 1089 N N . GLU A 1 137 ? 25.309 2.538 -2.125 1.00 94.88 137 GLU A N 1
ATOM 1090 C CA . GLU A 1 137 ? 26.428 2.603 -3.074 1.00 94.88 137 GLU A CA 1
ATOM 1091 C C . GLU A 1 137 ? 26.048 3.321 -4.377 1.00 94.88 137 GLU A C 1
ATOM 1093 O O . GLU A 1 137 ? 26.848 4.088 -4.918 1.00 94.88 137 GLU A O 1
ATOM 1098 N N . PHE A 1 138 ? 24.836 3.089 -4.889 1.00 95.44 138 PHE A N 1
ATOM 1099 C CA . PHE A 1 138 ? 24.299 3.806 -6.045 1.00 95.44 138 PHE A CA 1
ATOM 1100 C C . PHE A 1 138 ? 24.185 5.313 -5.771 1.00 95.44 138 PHE A C 1
ATOM 1102 O O . PHE A 1 138 ? 24.630 6.112 -6.595 1.00 95.44 138 PHE A O 1
ATOM 1109 N N . GLU A 1 139 ? 23.667 5.704 -4.602 1.00 94.31 139 GLU A N 1
ATOM 1110 C CA . GLU A 1 139 ? 23.627 7.106 -4.165 1.00 94.31 139 GLU A CA 1
ATOM 1111 C C . GLU A 1 139 ? 25.027 7.723 -4.107 1.00 94.31 139 GLU A C 1
ATOM 1113 O O . GLU A 1 139 ? 25.240 8.800 -4.660 1.00 94.31 139 GLU A O 1
ATOM 1118 N N . CYS A 1 140 ? 25.993 7.040 -3.485 1.00 94.94 140 CYS A N 1
ATOM 1119 C CA . CYS A 1 140 ? 27.369 7.527 -3.390 1.00 94.94 140 CYS A CA 1
ATOM 1120 C C . CYS A 1 140 ? 27.968 7.799 -4.776 1.00 94.94 140 CYS A C 1
ATOM 1122 O O . CYS A 1 140 ? 28.466 8.895 -5.017 1.00 94.94 140 CYS A O 1
ATOM 1124 N N . LYS A 1 141 ? 27.837 6.853 -5.714 1.00 95.38 141 LYS A N 1
ATOM 1125 C CA . LYS A 1 141 ? 28.324 7.018 -7.095 1.00 95.38 141 LYS A CA 1
ATOM 1126 C C . LYS A 1 141 ? 27.629 8.163 -7.833 1.00 95.38 141 LYS A C 1
ATOM 1128 O O . LYS A 1 141 ? 28.251 8.852 -8.638 1.00 95.38 141 LYS A O 1
ATOM 1133 N N . ALA A 1 142 ? 26.338 8.367 -7.581 1.00 94.12 142 ALA A N 1
ATOM 1134 C CA . ALA A 1 142 ? 25.585 9.464 -8.172 1.00 94.12 142 ALA A CA 1
ATOM 1135 C C . ALA A 1 142 ? 26.060 10.832 -7.647 1.00 94.12 142 ALA A C 1
ATOM 1137 O O . ALA A 1 142 ? 26.252 11.746 -8.445 1.00 94.12 142 ALA A O 1
ATOM 1138 N N . VAL A 1 143 ? 26.329 10.950 -6.342 1.00 95.44 143 VAL A N 1
ATOM 1139 C CA . VAL A 1 143 ? 26.897 12.167 -5.731 1.00 95.44 143 VAL A CA 1
ATOM 1140 C C . VAL A 1 143 ? 28.324 12.436 -6.214 1.00 95.44 143 VAL A C 1
ATOM 1142 O O . VAL A 1 143 ? 28.679 13.585 -6.455 1.00 95.44 143 VAL A O 1
ATOM 1145 N N . GLU A 1 144 ? 29.145 11.395 -6.384 1.00 94.44 144 GLU A N 1
ATOM 1146 C CA . GLU A 1 144 ? 30.503 11.521 -6.938 1.00 94.44 144 GLU A CA 1
ATOM 1147 C C . GLU A 1 144 ? 30.500 12.073 -8.369 1.00 94.44 144 GLU A C 1
ATOM 1149 O O . GLU A 1 144 ? 31.403 12.819 -8.747 1.00 94.44 144 GLU A O 1
ATOM 1154 N N . ARG A 1 145 ? 29.481 11.719 -9.161 1.00 91.31 145 ARG A N 1
ATOM 1155 C CA . ARG A 1 145 ? 29.295 12.241 -10.518 1.00 91.31 145 ARG A CA 1
ATOM 1156 C C . ARG A 1 145 ? 28.872 13.710 -10.512 1.00 91.31 145 ARG A C 1
ATOM 1158 O O . ARG A 1 145 ? 29.375 14.477 -11.328 1.00 91.31 145 ARG A O 1
ATOM 1165 N N . ASP A 1 146 ? 27.927 14.075 -9.652 1.00 91.50 146 ASP A N 1
ATOM 1166 C CA . ASP A 1 146 ? 27.431 15.443 -9.510 1.00 91.50 146 ASP A CA 1
ATOM 1167 C C . ASP A 1 146 ? 26.882 15.664 -8.095 1.00 91.50 146 ASP A C 1
ATOM 1169 O O . ASP A 1 146 ? 25.901 15.042 -7.684 1.00 91.50 146 ASP A O 1
ATOM 1173 N N . ALA A 1 147 ? 27.481 16.597 -7.355 1.00 89.94 147 ALA A N 1
ATOM 1174 C CA . ALA A 1 147 ? 27.051 16.924 -6.000 1.00 89.94 147 ALA A CA 1
ATOM 1175 C C . ALA A 1 147 ? 25.662 17.594 -5.945 1.00 89.94 147 ALA A C 1
ATOM 1177 O O . ALA A 1 147 ? 25.044 17.614 -4.881 1.00 89.94 147 ALA A O 1
ATOM 1178 N N . ALA A 1 148 ? 25.168 18.139 -7.063 1.00 91.94 148 ALA A N 1
ATOM 1179 C CA . ALA A 1 148 ? 23.838 18.737 -7.182 1.00 91.94 148 ALA A CA 1
ATOM 1180 C C . ALA A 1 148 ? 22.742 17.724 -7.568 1.00 91.94 148 ALA A C 1
ATOM 1182 O O . ALA A 1 148 ? 21.597 18.127 -7.794 1.00 91.94 148 ALA A O 1
ATOM 1183 N N . VAL A 1 149 ? 23.067 16.427 -7.638 1.00 94.25 149 VAL A N 1
ATOM 1184 C CA . VAL A 1 149 ? 22.109 15.364 -7.961 1.00 94.25 149 VAL A CA 1
ATOM 1185 C C . VAL A 1 149 ? 20.880 15.409 -7.050 1.00 94.25 149 VAL A C 1
ATOM 1187 O O . VAL A 1 149 ? 20.971 15.560 -5.828 1.00 94.25 149 VAL A O 1
ATOM 1190 N N . LYS A 1 150 ? 19.702 15.230 -7.650 1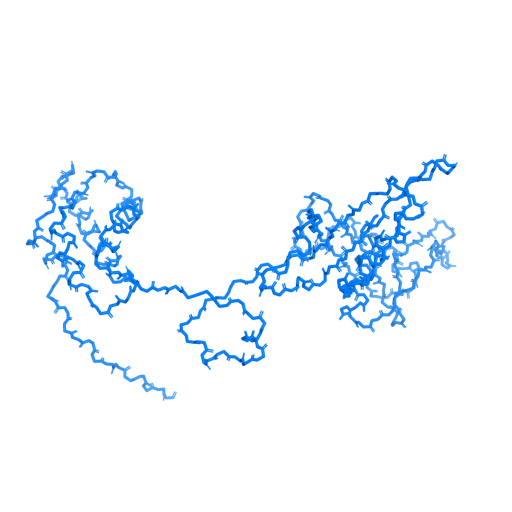.00 94.75 150 LYS A N 1
ATOM 1191 C CA . LYS A 1 150 ? 18.441 15.110 -6.920 1.00 94.75 150 LYS A CA 1
ATOM 1192 C C . LYS A 1 150 ? 17.989 13.656 -6.903 1.00 94.75 150 LYS A C 1
ATOM 1194 O O . LYS A 1 150 ? 17.903 13.011 -7.942 1.00 94.75 150 LYS A O 1
ATOM 1199 N N . PHE A 1 151 ? 17.665 13.141 -5.723 1.00 94.62 151 PHE A N 1
ATOM 1200 C CA . PHE A 1 151 ? 17.181 11.771 -5.563 1.00 94.62 151 PHE A CA 1
ATOM 1201 C C . PHE A 1 151 ? 15.664 11.724 -5.405 1.00 94.62 151 PHE A C 1
ATOM 1203 O O . PHE A 1 151 ? 15.094 12.500 -4.637 1.00 94.62 151 PHE A O 1
ATOM 1210 N N . HIS A 1 152 ? 15.039 10.761 -6.079 1.00 93.56 152 HIS A N 1
ATOM 1211 C CA . HIS A 1 152 ? 13.629 10.411 -5.925 1.00 93.56 152 HIS A CA 1
ATOM 1212 C C . HIS A 1 152 ? 13.531 8.979 -5.414 1.00 93.56 152 HIS A C 1
ATOM 1214 O O . HIS A 1 152 ? 13.912 8.033 -6.107 1.00 93.56 152 HIS A O 1
ATOM 1220 N N . TYR A 1 153 ? 13.030 8.825 -4.194 1.00 91.38 153 TYR A N 1
ATOM 1221 C CA . TYR A 1 153 ? 12.874 7.537 -3.527 1.00 91.38 153 TYR A CA 1
ATOM 1222 C C . TYR A 1 153 ? 11.450 7.061 -3.738 1.00 91.38 153 TYR A C 1
ATOM 1224 O O . TYR A 1 153 ? 10.526 7.664 -3.198 1.00 91.38 153 TYR A O 1
ATOM 1232 N N . TRP A 1 154 ? 11.265 6.018 -4.540 1.00 89.62 154 TRP A N 1
ATOM 1233 C CA . TRP A 1 154 ? 9.940 5.566 -4.942 1.00 89.62 154 TRP A CA 1
ATOM 1234 C C . TRP A 1 154 ? 9.598 4.211 -4.329 1.00 89.62 154 TRP A C 1
ATOM 1236 O O . TRP A 1 154 ? 10.451 3.338 -4.149 1.00 89.62 154 TRP A O 1
ATOM 1246 N N . THR A 1 155 ? 8.315 4.034 -4.030 1.00 84.62 155 THR A N 1
ATOM 1247 C CA . THR A 1 155 ? 7.731 2.778 -3.554 1.00 84.62 155 THR A CA 1
ATOM 1248 C C . THR A 1 155 ? 6.395 2.531 -4.246 1.00 84.62 155 THR A C 1
ATOM 1250 O O . THR A 1 155 ? 5.665 3.476 -4.558 1.00 84.62 155 THR A O 1
ATOM 1253 N N . ILE A 1 156 ? 6.054 1.263 -4.472 1.00 77.75 156 ILE A N 1
ATOM 1254 C CA . ILE A 1 156 ? 4.687 0.857 -4.810 1.00 77.75 156 ILE A CA 1
ATOM 1255 C C . ILE A 1 156 ? 4.002 0.477 -3.496 1.00 77.75 156 ILE A C 1
ATOM 1257 O O . ILE A 1 156 ? 4.114 -0.651 -3.016 1.00 77.75 156 ILE A O 1
ATOM 1261 N N . ARG A 1 157 ? 3.321 1.433 -2.854 1.00 65.38 157 ARG A N 1
ATOM 1262 C CA . ARG A 1 157 ? 2.633 1.139 -1.593 1.00 65.38 157 ARG A CA 1
ATOM 1263 C C . ARG A 1 157 ? 1.335 0.379 -1.846 1.00 65.38 157 ARG A C 1
ATOM 1265 O O . ARG A 1 157 ? 0.427 0.863 -2.514 1.00 65.38 157 ARG A O 1
ATOM 1272 N N . SER A 1 158 ? 1.220 -0.785 -1.216 1.00 53.91 158 SER A N 1
ATOM 1273 C CA . SER A 1 158 ? -0.068 -1.368 -0.845 1.00 53.91 158 SER A CA 1
ATOM 1274 C C . SER A 1 158 ? -0.068 -1.567 0.669 1.00 53.91 158 SER A C 1
ATOM 1276 O O . SER A 1 158 ? 0.776 -2.272 1.218 1.00 53.91 158 SER A O 1
ATOM 1278 N N . LEU A 1 159 ? -0.973 -0.879 1.370 1.00 54.16 159 LEU A N 1
ATOM 1279 C CA . LEU A 1 159 ? -1.183 -1.104 2.796 1.00 54.16 159 LEU A CA 1
ATOM 1280 C C . LEU A 1 159 ? -2.154 -2.273 2.946 1.00 54.16 159 LEU A C 1
ATOM 1282 O O . LEU A 1 159 ? -3.336 -2.142 2.633 1.00 54.16 159 LEU A O 1
ATOM 1286 N N . MET A 1 160 ? -1.656 -3.410 3.423 1.00 57.16 160 MET A N 1
ATOM 1287 C CA . MET A 1 160 ? -2.489 -4.564 3.747 1.00 57.16 160 MET A CA 1
ATOM 1288 C C . MET A 1 160 ? -2.652 -4.660 5.262 1.00 57.16 160 MET A C 1
ATOM 1290 O O . MET A 1 160 ? -1.686 -4.902 5.982 1.00 57.16 160 MET A O 1
ATOM 1294 N N . ILE A 1 161 ? -3.879 -4.454 5.744 1.00 66.94 161 ILE A N 1
ATOM 1295 C CA . ILE A 1 161 ? -4.244 -4.640 7.152 1.00 66.94 161 ILE A CA 1
ATOM 1296 C C . ILE A 1 161 ? -5.079 -5.912 7.247 1.00 66.94 161 ILE A C 1
ATOM 1298 O O . ILE A 1 161 ? -6.144 -6.008 6.640 1.00 66.94 161 ILE A O 1
ATOM 1302 N N . PHE A 1 162 ? -4.603 -6.868 8.038 1.00 70.06 162 PHE A N 1
ATOM 1303 C CA . PHE A 1 162 ? -5.320 -8.098 8.349 1.00 70.06 162 PHE A CA 1
ATOM 1304 C C . PHE A 1 162 ? -5.780 -8.051 9.805 1.00 70.06 162 PHE A C 1
ATOM 1306 O O . PHE A 1 162 ? -5.020 -7.645 10.682 1.00 70.06 162 PHE A O 1
ATOM 1313 N N . SER A 1 163 ? -7.014 -8.475 10.072 1.00 76.50 163 SER A N 1
ATOM 1314 C CA . SER A 1 163 ? -7.503 -8.718 11.429 1.00 76.50 163 SER A CA 1
ATOM 1315 C C . SER A 1 163 ? -7.729 -10.213 11.628 1.00 76.50 163 SER A C 1
ATOM 1317 O O . SER A 1 163 ? -8.273 -10.897 10.762 1.00 76.50 163 SER A O 1
ATOM 1319 N N . PHE A 1 164 ? -7.284 -10.736 12.767 1.00 80.88 164 PHE A N 1
ATOM 1320 C CA . PHE A 1 164 ? -7.433 -12.139 13.135 1.00 80.88 164 PHE A CA 1
ATOM 1321 C C . PHE A 1 164 ? -7.601 -12.269 14.648 1.00 80.88 164 PHE A C 1
ATOM 1323 O O . PHE A 1 164 ? -7.092 -11.445 15.403 1.00 80.88 164 PHE A O 1
ATOM 1330 N N . ASN A 1 165 ? -8.321 -13.306 15.080 1.00 80.88 165 ASN A N 1
ATOM 1331 C CA . ASN A 1 165 ? -8.518 -13.594 16.506 1.00 80.88 165 ASN A CA 1
ATOM 1332 C C . ASN A 1 165 ? -7.464 -14.565 17.050 1.00 80.88 165 ASN A C 1
ATOM 1334 O O . ASN A 1 165 ? -7.112 -14.491 18.220 1.00 80.88 165 ASN A O 1
ATOM 1338 N N . ASP A 1 166 ? -6.980 -15.478 16.206 1.00 82.44 166 ASP A N 1
ATOM 1339 C CA . ASP A 1 166 ? -6.006 -16.499 16.577 1.00 82.44 166 ASP A CA 1
ATOM 1340 C C . ASP A 1 166 ? -4.905 -16.565 15.514 1.00 82.44 166 ASP A C 1
ATOM 1342 O O . ASP A 1 166 ? -5.151 -16.925 14.360 1.00 82.44 166 ASP A O 1
ATOM 1346 N N . ALA A 1 167 ? -3.687 -16.190 15.910 1.00 82.19 167 ALA A N 1
ATOM 1347 C CA . ALA A 1 167 ? -2.512 -16.218 15.045 1.00 82.19 167 ALA A CA 1
ATOM 1348 C C . ALA A 1 167 ? -2.103 -17.647 14.655 1.00 82.19 167 ALA A C 1
ATOM 1350 O O . ALA A 1 167 ? -1.494 -17.840 13.607 1.00 82.19 167 ALA A O 1
ATOM 1351 N N . SER A 1 168 ? -2.441 -18.654 15.471 1.00 86.69 168 SER A N 1
ATOM 1352 C CA . SER A 1 168 ? -2.067 -20.052 15.223 1.00 86.69 168 SER A CA 1
ATOM 1353 C C . SER A 1 168 ? -2.791 -20.659 14.018 1.00 86.69 168 SER A C 1
ATOM 1355 O O . SER A 1 168 ? -2.298 -21.606 13.409 1.00 86.69 168 SER A O 1
ATOM 1357 N N . CYS A 1 169 ? -3.932 -20.082 13.629 1.00 84.88 169 CYS A N 1
ATOM 1358 C CA . CYS A 1 169 ? -4.668 -20.468 12.429 1.00 84.88 169 CYS A CA 1
ATOM 1359 C C . CYS A 1 169 ? -4.090 -19.862 11.136 1.00 84.88 169 CYS A C 1
ATOM 1361 O O . CYS A 1 169 ? -4.562 -20.192 10.048 1.00 84.88 169 CYS A O 1
ATOM 1363 N N . ILE A 1 170 ? -3.103 -18.964 11.228 1.00 81.88 170 ILE A N 1
ATOM 1364 C CA . ILE A 1 170 ? -2.469 -18.322 10.071 1.00 81.88 170 ILE A CA 1
ATOM 1365 C C . ILE A 1 170 ? -1.277 -19.163 9.611 1.00 81.88 170 ILE A C 1
ATOM 1367 O O . ILE A 1 170 ? -0.513 -19.688 10.418 1.00 81.88 170 ILE A O 1
ATOM 1371 N N . SER A 1 171 ? -1.092 -19.273 8.291 1.00 87.06 171 SER A N 1
ATOM 1372 C CA . SER A 1 171 ? 0.083 -19.938 7.719 1.00 87.06 171 SER A CA 1
ATOM 1373 C C . SER A 1 171 ? 1.383 -19.325 8.267 1.00 87.06 171 SER A C 1
ATOM 1375 O O . SER A 1 171 ? 1.552 -18.105 8.159 1.00 87.06 171 SER A O 1
ATOM 1377 N N . PRO A 1 172 ? 2.341 -20.133 8.766 1.00 81.19 172 PRO A N 1
ATOM 1378 C CA . PRO A 1 172 ? 3.612 -19.632 9.293 1.00 81.19 172 PRO A CA 1
ATOM 1379 C C . PRO A 1 172 ? 4.384 -18.747 8.305 1.00 81.19 172 PRO A C 1
ATOM 1381 O O . PRO A 1 172 ? 5.023 -17.784 8.710 1.00 81.19 172 PRO A O 1
ATOM 1384 N N . ILE A 1 173 ? 4.269 -19.031 7.000 1.00 71.06 173 ILE A N 1
ATOM 1385 C CA . ILE A 1 173 ? 4.929 -18.265 5.927 1.00 71.06 173 ILE A CA 1
ATOM 1386 C C . ILE A 1 173 ? 4.391 -16.830 5.850 1.00 71.06 173 ILE A C 1
ATOM 1388 O O . ILE A 1 173 ? 5.138 -15.900 5.553 1.00 71.06 173 ILE A O 1
ATOM 1392 N N . LEU A 1 174 ? 3.089 -16.647 6.084 1.00 68.38 174 LEU A N 1
ATOM 1393 C CA . LEU A 1 174 ? 2.474 -15.322 6.111 1.00 68.38 174 LEU A CA 1
ATOM 1394 C C . LEU A 1 174 ? 2.793 -14.608 7.421 1.00 68.38 174 LEU A C 1
ATOM 1396 O O . LEU A 1 174 ? 3.123 -13.427 7.397 1.00 68.38 174 LEU A O 1
ATOM 1400 N N . LEU A 1 175 ? 2.736 -15.335 8.539 1.00 77.31 175 LEU A N 1
ATOM 1401 C CA . LEU A 1 175 ? 2.970 -14.789 9.872 1.00 77.31 175 LEU A CA 1
ATOM 1402 C C . LEU A 1 175 ? 4.378 -14.189 10.016 1.00 77.31 175 LEU A C 1
ATOM 1404 O O . LEU A 1 175 ? 4.511 -13.099 10.559 1.00 77.31 175 LEU A O 1
ATOM 1408 N N . ASP A 1 176 ? 5.398 -14.846 9.455 1.00 75.31 176 ASP A N 1
ATOM 1409 C CA . ASP A 1 176 ? 6.796 -14.375 9.434 1.00 75.31 176 ASP A CA 1
ATOM 1410 C C . ASP A 1 176 ? 6.973 -13.015 8.727 1.00 75.31 176 ASP A C 1
ATOM 1412 O O . ASP A 1 176 ? 7.914 -12.270 8.985 1.00 75.31 176 ASP A O 1
ATOM 1416 N N . ARG A 1 177 ? 6.033 -12.658 7.846 1.00 76.25 177 ARG A N 1
ATOM 1417 C CA . ARG A 1 177 ? 6.047 -11.406 7.074 1.00 76.25 177 ARG A CA 1
ATOM 1418 C C . ARG A 1 177 ? 5.110 -10.338 7.639 1.00 76.25 177 ARG A C 1
ATOM 1420 O O . ARG A 1 177 ? 5.037 -9.243 7.077 1.00 76.25 177 ARG A O 1
ATOM 1427 N N . MET A 1 178 ? 4.372 -10.648 8.706 1.00 77.19 178 MET A N 1
ATOM 1428 C CA . MET A 1 178 ? 3.366 -9.772 9.303 1.00 77.19 178 MET A CA 1
ATOM 1429 C C . MET A 1 178 ? 3.891 -9.066 10.551 1.00 77.19 178 MET A C 1
ATOM 1431 O O . MET A 1 178 ? 4.573 -9.635 11.396 1.00 77.19 178 MET A O 1
ATOM 1435 N N . THR A 1 179 ? 3.477 -7.812 10.707 1.00 78.69 179 THR A N 1
ATOM 1436 C CA . THR A 1 179 ? 3.572 -7.077 11.970 1.00 78.69 179 THR A CA 1
ATOM 1437 C C . THR A 1 179 ? 2.358 -7.398 12.831 1.00 78.69 179 THR A C 1
ATOM 1439 O O . THR A 1 179 ? 1.246 -6.991 12.491 1.00 78.69 179 THR A O 1
ATOM 1442 N N . ILE A 1 180 ? 2.539 -8.116 13.939 1.00 78.44 180 ILE A N 1
ATOM 1443 C CA . ILE A 1 180 ? 1.427 -8.429 14.845 1.00 78.44 180 ILE A CA 1
ATOM 1444 C C . ILE A 1 180 ? 1.276 -7.306 15.868 1.00 78.44 180 ILE A C 1
ATOM 1446 O O . ILE A 1 180 ? 2.162 -7.069 16.687 1.00 78.44 180 ILE A O 1
ATOM 1450 N N . ILE A 1 181 ? 0.118 -6.648 15.848 1.00 78.75 181 ILE A N 1
ATOM 1451 C CA . ILE A 1 181 ? -0.276 -5.668 16.861 1.00 78.75 181 ILE A CA 1
ATOM 1452 C C . ILE A 1 181 ? -1.377 -6.294 17.714 1.00 78.75 181 ILE A C 1
ATOM 1454 O O . ILE A 1 181 ? -2.467 -6.576 17.221 1.00 78.75 181 ILE A O 1
ATOM 1458 N N . ASN A 1 182 ? -1.096 -6.495 19.002 1.00 80.50 182 ASN A N 1
ATOM 1459 C CA . ASN A 1 182 ? -2.068 -7.051 19.940 1.00 80.50 182 ASN A CA 1
ATOM 1460 C C . ASN A 1 182 ? -3.023 -5.956 20.429 1.00 80.50 182 ASN A C 1
ATOM 1462 O O . ASN A 1 182 ? -2.616 -5.022 21.122 1.00 80.50 182 ASN A O 1
ATOM 1466 N N . ALA A 1 183 ? -4.303 -6.088 20.088 1.00 74.44 183 ALA A N 1
ATOM 1467 C CA . ALA A 1 183 ? -5.367 -5.268 20.648 1.00 74.44 183 ALA A CA 1
ATOM 1468 C C . ALA A 1 183 ? -5.904 -5.939 21.921 1.00 74.44 183 ALA A C 1
ATOM 1470 O O . ALA A 1 183 ? -6.658 -6.905 21.848 1.00 74.44 183 ALA A O 1
ATOM 1471 N N . ASN A 1 184 ? -5.496 -5.438 23.088 1.00 81.31 184 ASN A N 1
ATOM 1472 C CA . ASN A 1 184 ? -5.963 -5.963 24.372 1.00 81.31 184 ASN A CA 1
ATOM 1473 C C . ASN A 1 184 ? -7.431 -5.591 24.635 1.00 81.31 184 ASN A C 1
ATOM 1475 O O . ASN A 1 184 ? -7.910 -4.541 24.198 1.00 81.31 184 ASN A O 1
ATOM 1479 N N . GLY A 1 185 ? -8.118 -6.430 25.412 1.00 84.88 185 GLY A N 1
ATOM 1480 C CA . GLY A 1 185 ? -9.460 -6.154 25.916 1.00 84.88 185 GLY A CA 1
ATOM 1481 C C . GLY A 1 185 ? -9.548 -4.920 26.818 1.00 84.88 185 GLY A C 1
ATOM 1482 O O . GLY A 1 185 ? -8.549 -4.394 27.312 1.00 84.88 185 GLY A O 1
ATOM 1483 N N . TYR A 1 186 ? -10.777 -4.476 27.075 1.00 90.19 186 TYR A N 1
ATOM 1484 C CA . TYR A 1 186 ? -11.054 -3.283 27.876 1.00 90.19 186 TYR A CA 1
ATOM 1485 C C . TYR A 1 186 ? -11.508 -3.649 29.290 1.00 90.19 186 TYR A C 1
ATOM 1487 O O . TYR A 1 186 ? -12.405 -4.477 29.470 1.00 90.19 186 TYR A O 1
ATOM 1495 N N . ASN A 1 187 ? -10.965 -2.974 30.307 1.00 91.62 187 ASN A N 1
ATOM 1496 C CA . ASN A 1 187 ? -11.507 -3.075 31.665 1.00 91.62 187 ASN A CA 1
ATOM 1497 C C . ASN A 1 187 ? -12.819 -2.269 31.800 1.00 91.62 187 ASN A C 1
ATOM 1499 O O . ASN A 1 187 ? -13.191 -1.490 30.922 1.00 91.62 187 ASN A O 1
ATOM 1503 N N . ALA A 1 188 ? -13.536 -2.427 32.916 1.00 90.31 188 ALA A N 1
ATOM 1504 C CA . ALA A 1 188 ? -14.818 -1.746 33.129 1.00 90.31 188 ALA A CA 1
ATOM 1505 C C . ALA A 1 188 ? -14.720 -0.206 33.071 1.00 90.31 188 ALA A C 1
ATOM 1507 O O . ALA A 1 188 ? -15.636 0.451 32.572 1.00 90.31 188 ALA A O 1
ATOM 1508 N N . ALA A 1 189 ? -13.610 0.378 33.537 1.00 91.25 189 ALA A N 1
ATOM 1509 C CA . ALA A 1 189 ? -13.392 1.822 33.487 1.00 91.25 189 ALA A CA 1
ATOM 1510 C C . ALA A 1 189 ? -13.145 2.316 32.051 1.00 91.25 189 ALA A C 1
ATOM 1512 O O . ALA A 1 189 ? -13.646 3.376 31.670 1.00 91.25 189 ALA A O 1
ATOM 1513 N N . ASP A 1 190 ? -12.433 1.537 31.236 1.00 92.44 190 ASP A N 1
ATOM 1514 C CA . ASP A 1 190 ? -12.225 1.816 29.815 1.00 92.44 190 ASP A CA 1
ATOM 1515 C C . ASP A 1 190 ? -13.539 1.695 29.046 1.00 92.44 190 ASP A C 1
ATOM 1517 O O . ASP A 1 190 ? -13.895 2.600 28.294 1.00 92.44 190 ASP A O 1
ATOM 1521 N N . LYS A 1 191 ? -14.327 0.644 29.309 1.00 93.50 191 LYS A N 1
ATOM 1522 C CA . LYS A 1 191 ? -15.657 0.464 28.709 1.00 93.50 191 LYS A CA 1
ATOM 1523 C C . LYS A 1 191 ? -16.603 1.619 29.036 1.00 93.50 191 LYS A C 1
ATOM 1525 O O . LYS A 1 191 ? -17.331 2.060 28.151 1.00 93.50 191 LYS A O 1
ATOM 1530 N N . LEU A 1 192 ? -16.557 2.158 30.257 1.00 94.38 192 LEU A N 1
ATOM 1531 C CA . LEU A 1 192 ? -17.337 3.339 30.645 1.00 94.38 192 LEU A CA 1
ATOM 1532 C C . LEU A 1 192 ? -16.941 4.580 29.825 1.00 94.38 192 LEU A C 1
ATOM 1534 O O . LEU A 1 192 ? -17.808 5.286 29.303 1.00 94.38 192 LEU A O 1
ATOM 1538 N N . LYS A 1 193 ? -15.634 4.828 29.658 1.00 94.56 193 LYS A N 1
ATOM 1539 C CA . LYS A 1 193 ? -15.123 5.929 28.821 1.00 94.56 193 LYS A CA 1
ATOM 1540 C C . LYS A 1 193 ? -15.482 5.740 27.346 1.00 94.56 193 LYS A C 1
ATOM 1542 O O . LYS A 1 193 ? -15.855 6.704 26.688 1.00 94.56 193 LYS A O 1
ATOM 1547 N N . ILE A 1 194 ? -15.396 4.514 26.832 1.00 93.75 194 ILE A N 1
ATOM 1548 C CA . ILE A 1 194 ? -15.735 4.187 25.441 1.00 93.75 194 ILE A CA 1
ATOM 1549 C C . ILE A 1 194 ? -17.236 4.369 25.194 1.00 93.75 194 ILE A C 1
ATOM 1551 O O . ILE A 1 194 ? -17.626 4.980 24.199 1.00 93.75 194 ILE A O 1
ATOM 1555 N N . ALA A 1 195 ? -18.081 3.897 26.112 1.00 94.06 195 ALA A N 1
ATOM 1556 C CA . ALA A 1 195 ? -19.527 4.054 26.013 1.00 94.06 195 ALA A CA 1
ATOM 1557 C C . ALA A 1 195 ? -19.938 5.530 25.951 1.00 94.06 195 ALA A C 1
ATOM 1559 O O . ALA A 1 195 ? -20.678 5.921 25.054 1.00 94.06 195 ALA A O 1
ATOM 1560 N N . THR A 1 196 ? -19.412 6.343 26.868 1.00 92.81 196 THR A N 1
ATOM 1561 C CA . THR A 1 196 ? -19.742 7.773 26.976 1.00 92.81 196 THR A CA 1
ATOM 1562 C C . THR A 1 196 ? -19.186 8.607 25.826 1.00 92.81 196 THR A C 1
ATOM 1564 O O . THR A 1 196 ? -19.906 9.434 25.277 1.00 92.81 196 THR A O 1
ATOM 1567 N N . ARG A 1 197 ? -17.922 8.399 25.433 1.00 93.94 197 ARG A N 1
ATOM 1568 C CA . ARG A 1 197 ? -17.259 9.230 24.412 1.00 93.94 197 ARG A CA 1
ATOM 1569 C C . ARG A 1 197 ? -17.553 8.813 22.976 1.00 93.94 197 ARG A C 1
ATOM 1571 O O . ARG A 1 197 ? -17.430 9.646 22.084 1.00 93.94 197 ARG A O 1
ATOM 1578 N N . HIS A 1 198 ? -17.886 7.543 22.747 1.00 94.31 198 HIS A N 1
ATOM 1579 C CA . HIS A 1 198 ? -17.971 6.987 21.396 1.00 94.31 198 HIS A CA 1
ATOM 1580 C C . HIS A 1 198 ? -19.302 6.285 21.130 1.00 94.31 198 HIS A C 1
ATOM 1582 O O . HIS A 1 198 ? -20.020 6.708 20.231 1.00 94.31 198 HIS A O 1
ATOM 1588 N N . LEU A 1 199 ? -19.673 5.263 21.914 1.00 94.12 199 LEU A N 1
ATOM 1589 C CA . LEU A 1 199 ? -20.821 4.411 21.561 1.00 94.12 199 LEU A CA 1
ATOM 1590 C C . LEU A 1 199 ? -22.165 5.145 21.650 1.00 94.12 199 LEU A C 1
ATOM 1592 O O . LEU A 1 199 ? -22.963 5.056 20.725 1.00 94.12 199 LEU A O 1
ATOM 1596 N N . ILE A 1 200 ? -22.434 5.856 22.748 1.00 94.31 200 ILE A N 1
ATOM 1597 C CA . ILE A 1 200 ? -23.711 6.563 22.939 1.00 94.31 200 ILE A CA 1
ATOM 1598 C C . ILE A 1 200 ? -23.881 7.677 21.893 1.00 94.31 200 ILE A C 1
ATOM 1600 O O . ILE A 1 200 ? -24.917 7.674 21.226 1.00 94.31 200 ILE A O 1
ATOM 1604 N N . PRO A 1 201 ? -22.892 8.572 21.663 1.00 94.19 201 PRO A N 1
ATOM 1605 C CA . PRO A 1 201 ? -22.995 9.579 20.607 1.00 94.19 201 PRO A CA 1
ATOM 1606 C C . PRO A 1 201 ? -23.187 8.980 19.208 1.00 94.19 201 PRO A C 1
ATOM 1608 O O . PRO A 1 201 ? -23.974 9.504 18.422 1.00 94.19 201 PRO A O 1
ATOM 1611 N N . GLU A 1 202 ? -22.493 7.879 18.897 1.00 94.75 202 GLU A N 1
ATOM 1612 C CA . GLU A 1 202 ? -22.625 7.178 17.615 1.00 94.75 202 GLU A CA 1
ATOM 1613 C C . GLU A 1 202 ? -24.055 6.656 17.413 1.00 94.75 202 GLU A C 1
ATOM 1615 O O . GLU A 1 202 ? -24.686 6.967 16.404 1.00 94.75 202 GLU A O 1
ATOM 1620 N N . ILE A 1 203 ? -24.600 5.939 18.399 1.00 92.44 203 ILE A N 1
ATOM 1621 C CA . ILE A 1 203 ? -25.946 5.356 18.319 1.00 92.44 203 ILE A CA 1
ATOM 1622 C C . ILE A 1 203 ? -27.029 6.448 18.281 1.00 92.44 203 ILE A C 1
ATOM 1624 O O . ILE A 1 203 ? -27.989 6.345 17.520 1.00 92.44 203 ILE A O 1
ATOM 1628 N N . LEU A 1 204 ? -26.904 7.519 19.075 1.00 93.56 204 LEU A N 1
ATOM 1629 C CA . LEU A 1 204 ? -27.862 8.634 19.034 1.00 93.56 204 LEU A CA 1
ATOM 1630 C C . LEU A 1 204 ? -27.896 9.289 17.649 1.00 93.56 204 LEU A C 1
ATOM 1632 O O . LEU A 1 204 ? -28.976 9.587 17.134 1.00 93.56 204 LEU A O 1
ATOM 1636 N N . LYS A 1 205 ? -26.728 9.440 17.014 1.00 93.44 205 LYS A N 1
ATOM 1637 C CA . LYS A 1 205 ? -26.619 9.947 15.645 1.00 93.44 205 LYS A CA 1
ATOM 1638 C C . LYS A 1 205 ? -27.297 9.020 14.633 1.00 93.44 205 LYS A C 1
ATOM 1640 O O . LYS A 1 205 ? -27.997 9.525 13.758 1.00 93.44 205 LYS A O 1
ATOM 1645 N N . GLU A 1 206 ? -27.152 7.697 14.763 1.00 91.69 206 GLU A N 1
ATOM 1646 C CA . GLU A 1 206 ? -27.855 6.715 13.913 1.00 91.69 206 GLU A CA 1
ATOM 1647 C C . GLU A 1 206 ? -29.384 6.901 13.963 1.00 91.69 206 GLU A C 1
ATOM 1649 O O . GLU A 1 206 ? -30.052 6.836 12.932 1.00 91.69 206 GLU A O 1
ATOM 1654 N N . PHE A 1 207 ? -29.942 7.221 15.136 1.00 90.12 207 PHE A N 1
ATOM 1655 C CA . PHE A 1 207 ? -31.377 7.484 15.315 1.00 90.12 207 PHE A CA 1
ATOM 1656 C C . PHE A 1 207 ? -31.800 8.945 15.095 1.00 90.12 207 PHE A C 1
ATOM 1658 O O . PHE A 1 207 ? -32.961 9.288 15.344 1.00 90.12 207 PHE A O 1
ATOM 1665 N N . SER A 1 208 ? -30.894 9.810 14.621 1.00 91.56 208 SER A N 1
ATOM 1666 C CA . SER A 1 208 ? -31.144 11.252 14.453 1.00 91.56 208 SER A CA 1
ATOM 1667 C C . SER A 1 208 ? -31.674 11.906 15.740 1.00 91.56 208 SER A C 1
ATOM 1669 O O . SER A 1 208 ? -32.685 12.614 15.745 1.00 91.56 208 SER A O 1
ATOM 1671 N N . MET A 1 209 ? -31.033 11.595 16.866 1.00 89.88 209 MET A N 1
ATOM 1672 C CA . MET A 1 209 ? -31.327 12.157 18.182 1.00 89.88 209 MET A CA 1
ATOM 1673 C C . MET A 1 209 ? -30.204 13.106 18.608 1.00 89.88 209 MET A C 1
ATOM 1675 O O . MET A 1 209 ? -29.032 12.854 18.332 1.00 89.88 209 MET A O 1
ATOM 1679 N N . GLU A 1 210 ? -30.560 14.183 19.309 1.00 89.06 210 GLU A N 1
ATOM 1680 C CA . GLU A 1 210 ? -29.575 15.130 19.843 1.00 89.06 210 GLU A CA 1
ATOM 1681 C C . GLU A 1 210 ? -28.671 14.463 20.902 1.00 89.06 210 GLU A C 1
ATOM 1683 O O . GLU A 1 210 ? -29.160 13.604 21.645 1.00 89.06 210 GLU A O 1
ATOM 1688 N N . PRO A 1 211 ? -27.387 14.850 21.036 1.00 83.69 211 PRO A N 1
ATOM 1689 C CA . PRO A 1 211 ? -26.435 14.211 21.956 1.00 83.69 211 PRO A CA 1
ATOM 1690 C C . PRO A 1 211 ? -26.903 14.155 23.417 1.00 83.69 211 PRO A C 1
ATOM 1692 O O . PRO A 1 211 ? -26.668 13.164 24.102 1.00 83.69 211 PRO A O 1
ATOM 1695 N N . ASP A 1 212 ? -27.633 15.179 23.864 1.00 85.81 212 ASP A N 1
ATOM 1696 C CA . ASP A 1 212 ? -28.121 15.306 25.245 1.00 85.81 212 ASP A CA 1
ATOM 1697 C C . ASP A 1 212 ? -29.567 14.815 25.421 1.00 85.81 212 ASP A C 1
ATOM 1699 O O . ASP A 1 212 ? -30.195 15.010 26.463 1.00 85.81 212 ASP A O 1
ATOM 1703 N N . SER A 1 213 ? -30.134 14.178 24.393 1.00 87.69 213 SER A N 1
ATOM 1704 C CA . SER A 1 213 ? -31.518 13.703 24.428 1.00 87.69 213 SER A CA 1
ATOM 1705 C C . SER A 1 213 ? -31.737 12.531 25.386 1.00 87.69 213 SER A C 1
ATOM 1707 O O . SER A 1 213 ? -32.826 12.393 25.946 1.00 87.69 213 SER A O 1
ATOM 1709 N N . VAL A 1 214 ? -30.721 11.691 25.594 1.00 89.25 214 VAL A N 1
ATOM 1710 C CA . VAL A 1 214 ? -30.789 10.525 26.479 1.00 89.25 214 VAL A CA 1
ATOM 1711 C C . VAL A 1 214 ? -29.617 10.565 27.444 1.00 89.25 214 VAL A C 1
ATOM 1713 O O . VAL A 1 214 ? -28.468 10.362 27.058 1.00 89.25 214 VAL A O 1
ATOM 1716 N N . VAL A 1 215 ? -29.918 10.796 28.719 1.00 88.00 215 VAL A N 1
ATOM 1717 C CA . VAL A 1 215 ? -28.904 10.916 29.766 1.00 88.00 215 VAL A CA 1
ATOM 1718 C C . VAL A 1 215 ? -28.777 9.594 30.512 1.00 88.00 215 VAL A C 1
ATOM 1720 O O . VAL A 1 215 ? -29.722 9.120 31.151 1.00 88.00 215 VAL A O 1
ATOM 1723 N N . PHE A 1 216 ? -27.580 9.014 30.453 1.00 89.12 216 PHE A N 1
ATOM 1724 C CA . PHE A 1 216 ? -27.206 7.838 31.227 1.00 89.12 216 PHE A CA 1
ATOM 1725 C C . PHE A 1 216 ? -26.415 8.263 32.464 1.00 89.12 216 PHE A C 1
ATOM 1727 O O . PHE A 1 216 ? -25.345 8.855 32.345 1.00 89.12 216 PHE A O 1
ATOM 1734 N N . GLY A 1 217 ? -26.910 7.933 33.658 1.00 88.00 217 GLY A N 1
ATOM 1735 C CA . GLY A 1 217 ? -26.119 8.102 34.878 1.00 88.00 217 GLY A CA 1
ATOM 1736 C C . GLY A 1 217 ? -24.960 7.101 34.939 1.00 88.00 217 GLY A C 1
ATOM 1737 O O . GLY A 1 217 ? -25.115 5.947 34.540 1.00 88.00 217 GLY A O 1
ATOM 1738 N N . ASP A 1 218 ? -23.821 7.497 35.510 1.00 85.06 218 ASP A N 1
ATOM 1739 C CA . ASP A 1 218 ? -22.637 6.631 35.648 1.00 85.06 218 ASP A CA 1
ATOM 1740 C C . ASP A 1 218 ? -22.945 5.279 36.310 1.00 85.06 218 ASP A C 1
ATOM 1742 O O . ASP A 1 218 ? -22.448 4.240 35.878 1.00 85.06 218 ASP A O 1
ATOM 1746 N N . GLY A 1 219 ? -23.788 5.273 37.349 1.00 89.25 219 GLY A N 1
ATOM 1747 C CA . GLY A 1 219 ? -24.210 4.040 38.022 1.00 89.25 219 GLY A CA 1
ATOM 1748 C C . GLY A 1 219 ? -25.016 3.107 37.113 1.00 89.25 219 GLY A C 1
ATOM 1749 O O . GLY A 1 219 ? -24.881 1.889 37.203 1.00 89.25 219 GLY A O 1
ATOM 1750 N N . LEU A 1 220 ? -25.796 3.672 36.190 1.00 90.50 220 LEU A N 1
ATOM 1751 C CA . LEU A 1 220 ? -26.585 2.916 35.223 1.00 90.50 220 LEU A CA 1
ATOM 1752 C C . LEU A 1 220 ? -25.698 2.314 34.132 1.00 90.50 220 LEU A C 1
ATOM 1754 O O . LEU A 1 220 ? -25.863 1.151 33.777 1.00 90.50 220 LEU A O 1
ATOM 1758 N N . LEU A 1 221 ? -24.717 3.074 33.639 1.00 91.75 221 LEU A N 1
ATOM 1759 C CA . LEU A 1 221 ? -23.741 2.554 32.681 1.00 91.75 221 LEU A CA 1
ATOM 1760 C C . LEU A 1 221 ? -22.907 1.427 33.282 1.00 91.75 221 LEU A C 1
ATOM 1762 O O . LEU A 1 221 ? -22.678 0.429 32.605 1.00 91.75 221 LEU A O 1
ATOM 1766 N N . ARG A 1 222 ? -22.501 1.543 34.553 1.00 91.75 222 ARG A N 1
ATOM 1767 C CA . ARG A 1 222 ? -21.818 0.446 35.257 1.00 91.75 222 ARG A CA 1
ATOM 1768 C C . ARG A 1 222 ? -22.693 -0.800 35.342 1.00 91.75 222 ARG A C 1
ATOM 1770 O O . ARG A 1 222 ? -22.211 -1.873 35.007 1.00 91.75 222 ARG A O 1
ATOM 1777 N N . HIS A 1 223 ? -23.974 -0.647 35.676 1.00 90.81 223 HIS A N 1
ATOM 1778 C CA . HIS A 1 223 ? -24.931 -1.760 35.696 1.00 90.81 223 HIS A CA 1
ATOM 1779 C C . HIS A 1 223 ? -25.061 -2.445 34.322 1.00 90.81 223 HIS A C 1
ATOM 1781 O O . HIS A 1 223 ? -25.020 -3.669 34.235 1.00 90.81 223 HIS A O 1
ATOM 1787 N N . ILE A 1 224 ? -25.124 -1.679 33.225 1.00 90.62 224 ILE A N 1
ATOM 1788 C CA . ILE A 1 224 ? -25.160 -2.235 31.856 1.00 90.62 224 ILE A CA 1
ATOM 1789 C C . ILE A 1 224 ? -23.842 -2.949 31.507 1.00 90.62 224 ILE A C 1
ATOM 1791 O O . ILE A 1 224 ? -23.848 -4.011 30.883 1.00 90.62 224 ILE A O 1
ATOM 1795 N N . ILE A 1 225 ? -22.698 -2.386 31.906 1.00 90.75 225 ILE A N 1
ATOM 1796 C CA . ILE A 1 225 ? -21.378 -2.998 31.687 1.00 90.75 225 ILE A CA 1
ATOM 1797 C C . ILE A 1 225 ? -21.260 -4.320 32.458 1.00 90.75 225 ILE A C 1
ATOM 1799 O O . ILE A 1 225 ? -20.764 -5.301 31.910 1.00 90.75 225 ILE A O 1
ATOM 1803 N N . GLU A 1 226 ? -21.748 -4.376 33.697 1.00 89.06 226 GLU A N 1
ATOM 1804 C CA . GLU A 1 226 ? -21.781 -5.597 34.510 1.00 89.06 226 GLU A CA 1
ATOM 1805 C C . GLU A 1 226 ? -22.690 -6.669 33.900 1.00 89.06 226 GLU A C 1
ATOM 1807 O O . GLU A 1 226 ? -22.302 -7.830 33.793 1.00 89.06 226 GLU A O 1
ATOM 1812 N N . ALA A 1 227 ? -23.861 -6.274 33.403 1.00 85.81 227 ALA A N 1
ATOM 1813 C CA . ALA A 1 227 ? -24.783 -7.179 32.724 1.00 85.81 227 ALA A CA 1
ATOM 1814 C C . ALA A 1 227 ? -24.261 -7.699 31.368 1.00 85.81 227 ALA A C 1
ATOM 1816 O O . ALA A 1 227 ? -24.765 -8.695 30.855 1.00 85.81 227 ALA A O 1
ATOM 1817 N N . THR A 1 228 ? -23.249 -7.046 30.786 1.00 84.31 228 THR A N 1
ATOM 1818 C CA . THR A 1 228 ? -22.617 -7.434 29.511 1.00 84.31 228 THR A CA 1
ATOM 1819 C C . THR A 1 228 ? -21.229 -8.057 29.695 1.00 84.31 228 THR A C 1
ATOM 1821 O O . THR A 1 228 ? -20.439 -8.119 28.747 1.00 84.31 228 THR A O 1
ATOM 1824 N N . GLN A 1 229 ? -20.920 -8.533 30.907 1.00 73.38 229 GLN A N 1
ATOM 1825 C CA . GLN A 1 229 ? -19.682 -9.255 31.207 1.00 73.38 229 GLN A CA 1
ATOM 1826 C C . GLN A 1 229 ? -19.539 -10.551 30.387 1.00 73.38 229 GLN A C 1
ATOM 1828 O O . GLN A 1 229 ? -20.518 -11.144 29.940 1.00 73.38 229 GLN A O 1
ATOM 1833 N N . GLY A 1 230 ? -18.290 -10.986 30.185 1.00 75.38 230 GLY A N 1
ATOM 1834 C CA . GLY A 1 230 ? -17.943 -12.188 29.411 1.00 75.38 230 GLY A CA 1
ATOM 1835 C C . GLY A 1 230 ? -17.407 -11.920 27.999 1.00 75.38 230 GLY A C 1
ATOM 1836 O O . GLY A 1 230 ? -17.016 -12.855 27.312 1.00 75.38 230 GLY A O 1
ATOM 1837 N N . GLU A 1 231 ? -17.347 -10.656 27.573 1.00 80.69 231 GLU A N 1
ATOM 1838 C CA . GLU A 1 231 ? -16.655 -10.233 26.351 1.00 80.69 231 GLU A CA 1
ATOM 1839 C C . GLU A 1 231 ? -15.507 -9.280 26.707 1.00 80.69 231 GLU A C 1
ATOM 1841 O O . GLU A 1 231 ? -15.693 -8.348 27.491 1.00 80.69 231 GLU A O 1
ATOM 1846 N N . GLU A 1 232 ? -14.331 -9.468 26.113 1.00 81.50 232 GLU A N 1
ATOM 1847 C CA . GLU A 1 232 ? -13.199 -8.542 26.270 1.00 81.50 232 GLU A CA 1
ATOM 1848 C C . GLU A 1 232 ? -13.433 -7.205 25.544 1.00 81.50 232 GLU A C 1
ATOM 1850 O O . GLU A 1 232 ? -13.048 -6.139 26.029 1.00 81.50 232 GLU A O 1
ATOM 1855 N N . GLY A 1 233 ? -14.134 -7.260 24.410 1.00 85.62 233 GLY A N 1
ATOM 1856 C CA . GLY A 1 233 ? -14.557 -6.112 23.616 1.00 85.62 233 GLY A CA 1
ATOM 1857 C C . GLY A 1 233 ? -15.809 -5.401 24.144 1.00 85.62 233 GLY A C 1
ATOM 1858 O O . GLY A 1 233 ? -16.228 -5.540 25.299 1.00 85.62 233 GLY A O 1
ATOM 1859 N N . VAL A 1 234 ? -16.411 -4.593 23.268 1.00 90.81 234 VAL A N 1
ATOM 1860 C CA . VAL A 1 234 ? -17.592 -3.760 23.563 1.00 90.81 234 VAL A CA 1
ATOM 1861 C C . VAL A 1 234 ? -18.804 -4.100 22.690 1.00 90.81 234 VAL A C 1
ATOM 1863 O O . VAL A 1 234 ? -19.748 -3.314 22.632 1.00 90.81 234 VAL A O 1
ATOM 1866 N N . ARG A 1 235 ? -18.831 -5.245 21.997 1.00 85.50 235 ARG A N 1
ATOM 1867 C CA . ARG A 1 235 ? -19.914 -5.573 21.056 1.00 85.50 235 ARG A CA 1
ATOM 1868 C C . ARG A 1 235 ? -21.249 -5.779 21.769 1.00 85.50 235 ARG A C 1
ATOM 1870 O O . ARG A 1 235 ? -22.260 -5.220 21.344 1.00 85.50 235 ARG A O 1
ATOM 1877 N N . ASN A 1 236 ? -21.264 -6.540 22.859 1.00 87.31 236 ASN A N 1
ATOM 1878 C CA . ASN A 1 236 ? -22.452 -6.773 23.682 1.00 87.31 236 ASN A CA 1
ATOM 1879 C C . ASN A 1 236 ? -22.897 -5.498 24.406 1.00 87.31 236 ASN A C 1
ATOM 1881 O O . ASN A 1 236 ? -24.097 -5.230 24.490 1.00 87.31 236 ASN A O 1
ATOM 1885 N N . LEU A 1 237 ? -21.944 -4.665 24.834 1.00 90.38 237 LEU A N 1
ATOM 1886 C CA . LEU A 1 237 ? -22.225 -3.340 25.385 1.00 90.38 237 LEU A CA 1
ATOM 1887 C C . LEU A 1 237 ? -22.902 -2.435 24.344 1.00 90.38 237 LEU A C 1
ATOM 1889 O O . LEU A 1 237 ? -23.975 -1.899 24.616 1.00 90.38 237 LEU A O 1
ATOM 1893 N N . LYS A 1 238 ? -22.343 -2.331 23.128 1.00 90.06 238 LYS A N 1
ATOM 1894 C CA . LYS A 1 238 ? -22.927 -1.561 22.014 1.00 90.06 238 LYS A CA 1
ATOM 1895 C C . LYS A 1 238 ? -24.336 -2.053 21.680 1.00 90.06 238 LYS A C 1
ATOM 1897 O O . LYS A 1 238 ? -25.243 -1.240 21.558 1.00 90.06 238 LYS A O 1
ATOM 1902 N N . ARG A 1 239 ? -24.552 -3.372 21.595 1.00 86.38 239 ARG A N 1
ATOM 1903 C CA . ARG A 1 239 ? -25.882 -3.970 21.352 1.00 86.38 239 ARG A CA 1
ATOM 1904 C C . ARG A 1 239 ? -26.898 -3.623 22.438 1.00 86.38 239 ARG A C 1
ATOM 1906 O O . ARG A 1 239 ? -28.046 -3.318 22.122 1.00 86.38 239 ARG A O 1
ATOM 1913 N N . SER A 1 240 ? -26.479 -3.666 23.699 1.00 89.00 240 SER A N 1
ATOM 1914 C CA . SER A 1 240 ? -27.343 -3.349 24.839 1.00 89.00 240 SER A CA 1
ATOM 1915 C C . SER A 1 240 ? -27.729 -1.872 24.831 1.00 89.00 240 SER A C 1
ATOM 1917 O O . SER A 1 240 ? -28.914 -1.548 24.875 1.00 89.00 240 SER A O 1
ATOM 1919 N N . LEU A 1 241 ? -26.753 -0.978 24.643 1.00 91.25 241 LEU A N 1
ATOM 1920 C CA . LEU A 1 241 ? -26.992 0.461 24.493 1.00 91.25 241 LEU A CA 1
ATOM 1921 C C . LEU A 1 241 ? -27.897 0.769 23.294 1.00 91.25 241 LEU A C 1
ATOM 1923 O O . LEU A 1 241 ? -28.841 1.541 23.426 1.00 91.25 241 LEU A O 1
ATOM 1927 N N . HIS A 1 242 ? -27.670 0.116 22.153 1.00 90.19 242 HIS A N 1
ATOM 1928 C CA . HIS A 1 242 ? -28.503 0.274 20.964 1.00 90.19 242 HIS A CA 1
ATOM 1929 C C . HIS A 1 242 ? -29.942 -0.187 21.214 1.00 90.19 242 HIS A C 1
ATOM 1931 O O . HIS A 1 242 ? -30.885 0.493 20.821 1.00 90.19 242 HIS A O 1
ATOM 1937 N N . THR A 1 243 ? -30.135 -1.307 21.912 1.00 87.75 243 THR A N 1
ATOM 1938 C CA . THR A 1 243 ? -31.472 -1.796 22.286 1.00 87.75 243 THR A CA 1
ATOM 1939 C C . THR A 1 243 ? -32.189 -0.795 23.191 1.00 87.75 243 THR A C 1
ATOM 1941 O O . THR A 1 243 ? -33.354 -0.479 22.956 1.00 87.75 243 THR A O 1
ATOM 1944 N N . ILE A 1 244 ? -31.494 -0.248 24.190 1.00 90.25 244 ILE A N 1
ATOM 1945 C CA . ILE A 1 244 ? -32.045 0.754 25.109 1.00 90.25 244 ILE A CA 1
ATOM 1946 C C . ILE A 1 244 ? -32.434 2.028 24.347 1.00 90.25 244 ILE A C 1
ATOM 1948 O O . ILE A 1 244 ? -33.585 2.453 24.424 1.00 90.25 244 ILE A O 1
ATOM 1952 N N . ILE A 1 245 ? -31.518 2.605 23.563 1.00 90.50 245 ILE A N 1
ATOM 1953 C CA . ILE A 1 245 ? -31.763 3.846 22.808 1.00 90.50 245 ILE A CA 1
ATOM 1954 C C . ILE A 1 245 ? -32.863 3.640 21.759 1.00 90.50 245 ILE A C 1
ATOM 1956 O O . ILE A 1 245 ? -33.744 4.486 21.622 1.00 90.50 245 ILE A O 1
ATOM 1960 N N . SER A 1 246 ? -32.891 2.489 21.081 1.00 88.75 246 SER A N 1
ATOM 1961 C CA . SER A 1 246 ? -33.963 2.142 20.144 1.00 88.75 246 SER A CA 1
ATOM 1962 C C . SER A 1 246 ? -35.329 2.094 20.833 1.00 88.75 246 SER A C 1
ATOM 1964 O O . SER A 1 246 ? -36.304 2.592 20.275 1.00 88.75 246 SER A O 1
ATOM 1966 N N . ASN A 1 247 ? -35.424 1.527 22.041 1.00 89.19 247 ASN A N 1
ATOM 1967 C CA . ASN A 1 247 ? -36.673 1.508 22.807 1.00 89.19 247 ASN A CA 1
ATOM 1968 C C . ASN A 1 247 ? -37.101 2.917 23.243 1.00 89.19 247 ASN A C 1
ATOM 1970 O O . ASN A 1 247 ? -38.279 3.259 23.143 1.00 89.19 247 ASN A O 1
ATOM 1974 N N . VAL A 1 248 ? -36.155 3.757 23.668 1.00 89.38 248 VAL A N 1
ATOM 1975 C CA . VAL A 1 248 ? -36.423 5.168 23.993 1.00 89.38 248 VAL A CA 1
ATOM 1976 C C . VAL A 1 248 ? -36.937 5.921 22.767 1.00 89.38 248 VAL A C 1
ATOM 1978 O O . VAL A 1 248 ? -37.927 6.645 22.856 1.00 89.38 248 VAL A O 1
ATOM 1981 N N . ASN A 1 249 ? -36.322 5.711 21.602 1.00 88.19 249 ASN A N 1
ATOM 1982 C CA . ASN A 1 249 ? -36.759 6.326 20.354 1.00 88.19 249 ASN A CA 1
ATOM 1983 C C . ASN A 1 249 ? -38.180 5.884 19.957 1.00 88.19 249 ASN A C 1
ATOM 1985 O O . ASN A 1 249 ? -38.988 6.712 19.539 1.00 88.19 249 ASN A O 1
ATOM 1989 N N . LEU A 1 250 ? -38.527 4.606 20.148 1.00 86.81 250 LEU A N 1
ATOM 1990 C CA . LEU A 1 250 ? -39.897 4.124 19.939 1.00 86.81 250 LEU A CA 1
ATOM 1991 C C . LEU A 1 250 ? -40.892 4.818 20.879 1.00 86.81 250 LEU A C 1
ATOM 1993 O O . LEU A 1 250 ? -41.934 5.291 20.428 1.00 86.81 250 LEU A O 1
ATOM 1997 N N . GLN A 1 251 ? -40.562 4.947 22.167 1.00 88.06 251 GLN A N 1
ATOM 1998 C CA . GLN A 1 251 ? -41.416 5.649 23.131 1.00 88.06 251 GLN A CA 1
ATOM 1999 C C . GLN A 1 251 ? -41.581 7.136 22.803 1.00 88.06 251 GLN A C 1
ATOM 2001 O O . GLN A 1 251 ? -42.671 7.680 22.994 1.00 88.06 251 GLN A O 1
ATOM 2006 N N . ARG A 1 252 ? -40.540 7.782 22.266 1.00 87.88 252 ARG A N 1
ATOM 2007 C CA . ARG A 1 252 ? -40.616 9.148 21.734 1.00 87.88 252 ARG A CA 1
ATOM 2008 C C . ARG A 1 252 ? -41.626 9.244 20.594 1.00 87.88 252 ARG A C 1
ATOM 2010 O O . ARG A 1 252 ? -42.493 10.107 20.633 1.00 87.88 252 ARG A O 1
ATOM 2017 N N . ILE A 1 253 ? -41.533 8.357 19.602 1.00 86.50 253 ILE A N 1
ATOM 2018 C CA . ILE A 1 253 ? -42.427 8.351 18.428 1.00 86.50 253 ILE A CA 1
ATOM 2019 C C . ILE A 1 253 ? -43.882 8.102 18.845 1.00 86.50 253 ILE A C 1
ATOM 2021 O O . ILE A 1 253 ? -44.801 8.702 18.297 1.00 86.50 253 ILE A O 1
ATOM 2025 N N . MET A 1 254 ? -44.094 7.255 19.852 1.00 89.31 254 MET A N 1
ATOM 2026 C CA . MET A 1 254 ? -45.417 6.978 20.416 1.00 89.31 254 MET A CA 1
ATOM 2027 C C . MET A 1 254 ? -45.944 8.093 21.339 1.00 89.31 254 MET A C 1
ATOM 2029 O O . MET A 1 254 ? -47.000 7.918 21.943 1.00 89.31 254 MET A O 1
ATOM 2033 N N . ASN A 1 255 ? -45.225 9.214 21.485 1.00 85.06 255 ASN A N 1
ATOM 2034 C CA . ASN A 1 255 ? -45.514 10.291 22.442 1.00 85.06 255 ASN A CA 1
ATOM 2035 C C . ASN A 1 255 ? -45.638 9.814 23.905 1.00 85.06 255 ASN A C 1
ATOM 2037 O O . ASN A 1 255 ? -46.254 10.480 24.732 1.00 85.06 255 ASN A O 1
ATOM 2041 N N . ALA A 1 256 ? -45.046 8.663 24.237 1.00 81.62 256 ALA A N 1
ATOM 2042 C CA . ALA A 1 256 ? -45.079 8.079 25.575 1.00 81.62 256 ALA A CA 1
ATOM 2043 C C . ALA A 1 256 ? -43.957 8.620 26.475 1.00 81.62 256 ALA A C 1
ATOM 2045 O O . ALA A 1 256 ? -44.098 8.625 27.696 1.00 81.62 256 ALA A O 1
ATOM 2046 N N . LYS A 1 257 ? -42.841 9.068 25.881 1.00 81.06 257 LYS A N 1
ATOM 2047 C CA . LYS A 1 257 ? -41.693 9.614 26.613 1.00 81.06 257 LYS A CA 1
ATOM 2048 C C . LYS A 1 257 ? -41.054 10.781 25.846 1.00 81.06 257 LYS A C 1
ATOM 2050 O O . LYS A 1 257 ? -40.388 10.538 24.838 1.00 81.06 257 LYS A O 1
ATOM 2055 N N . PRO A 1 258 ? -41.266 12.040 26.272 1.00 83.44 258 PRO A N 1
ATOM 2056 C CA . PRO A 1 258 ? -40.616 13.188 25.649 1.00 83.44 258 PRO A CA 1
ATOM 2057 C C . PRO A 1 258 ? -39.113 13.217 25.968 1.00 83.44 258 PRO A C 1
ATOM 2059 O O . PRO A 1 258 ? -38.666 12.676 26.980 1.00 83.44 258 PRO A O 1
ATOM 2062 N N . LEU A 1 259 ? -38.340 13.862 25.092 1.00 84.75 259 LEU A N 1
ATOM 2063 C CA . LEU A 1 259 ? -36.910 14.126 25.276 1.00 84.75 259 LEU A CA 1
ATOM 2064 C C . LEU A 1 259 ? -36.688 15.568 25.787 1.00 84.75 259 LEU A C 1
ATOM 2066 O O . LEU A 1 259 ? -37.499 16.436 25.457 1.00 84.75 259 LEU A O 1
ATOM 2070 N N . PRO A 1 260 ? -35.581 15.861 26.497 1.00 85.94 260 PRO A N 1
ATOM 2071 C CA . PRO A 1 260 ? -34.565 14.919 26.962 1.00 85.94 260 PRO A CA 1
ATOM 2072 C C . PRO A 1 260 ? -35.086 14.047 28.107 1.00 85.94 260 PRO A C 1
ATOM 2074 O O . PRO A 1 260 ? -35.927 14.477 28.895 1.00 85.94 260 PRO A O 1
ATOM 2077 N N . CYS A 1 261 ? -34.584 12.818 28.214 1.00 86.12 261 CYS A N 1
ATOM 2078 C CA . CYS A 1 261 ? -34.969 11.918 29.293 1.00 86.12 261 CYS A CA 1
ATOM 2079 C C . CYS A 1 261 ? -33.766 11.325 30.027 1.00 86.12 261 CYS A C 1
ATOM 2081 O O . CYS A 1 261 ? -32.770 10.933 29.417 1.00 86.12 261 CYS A O 1
ATOM 2083 N N . VAL A 1 262 ? -33.903 11.210 31.348 1.00 87.69 262 VAL A N 1
ATOM 2084 C CA . VAL A 1 262 ? -32.978 10.466 32.207 1.00 87.69 262 VAL A CA 1
ATOM 2085 C C . VAL A 1 262 ? -33.510 9.045 32.344 1.00 87.69 262 VAL A C 1
ATOM 2087 O O . VAL A 1 262 ? -34.693 8.855 32.629 1.00 87.69 262 VAL A O 1
ATOM 2090 N N . LEU A 1 263 ? -32.657 8.051 32.108 1.00 87.50 263 LEU A N 1
ATOM 2091 C CA . LEU A 1 263 ? -33.042 6.645 32.232 1.00 87.50 263 LEU A CA 1
ATOM 2092 C C . LEU A 1 263 ? -32.919 6.160 33.676 1.00 87.50 263 LEU A C 1
ATOM 2094 O O . LEU A 1 263 ? -31.933 6.464 34.351 1.00 87.50 263 LEU A O 1
ATOM 2098 N N . THR A 1 264 ? -33.897 5.375 34.134 1.00 88.25 264 THR A N 1
ATOM 2099 C CA . THR A 1 264 ? -33.813 4.674 35.426 1.00 88.25 264 THR A CA 1
ATOM 2100 C C . THR A 1 264 ? -33.353 3.227 35.252 1.00 88.25 264 THR A C 1
ATOM 2102 O O . THR A 1 264 ? -33.341 2.676 34.147 1.00 88.25 264 THR A O 1
ATOM 2105 N N . LYS A 1 265 ? -32.960 2.592 36.362 1.00 86.25 265 LYS A N 1
ATOM 2106 C CA . LYS A 1 265 ? -32.514 1.195 36.367 1.00 86.25 265 LYS A CA 1
ATOM 2107 C C . LYS A 1 265 ? -33.624 0.244 35.916 1.00 86.25 265 LYS A C 1
ATOM 2109 O O . LYS A 1 265 ? -33.384 -0.631 35.094 1.00 86.25 265 LYS A O 1
ATOM 2114 N N . GLU A 1 266 ? -34.843 0.472 36.390 1.00 84.75 266 GLU A N 1
ATOM 2115 C CA . GLU A 1 266 ? -36.017 -0.350 36.093 1.00 84.75 266 GLU A CA 1
ATOM 2116 C C . GLU A 1 266 ? -36.372 -0.310 34.601 1.00 84.75 266 GLU A C 1
ATOM 2118 O O . GLU A 1 266 ? -36.755 -1.323 34.017 1.00 84.75 266 GLU A O 1
ATOM 2123 N N . GLU A 1 267 ? -36.223 0.855 33.965 1.00 83.38 267 GLU A N 1
ATOM 2124 C CA . GLU A 1 267 ? -36.450 1.013 32.528 1.00 83.38 267 GLU A CA 1
ATOM 2125 C C . GLU A 1 267 ? -35.403 0.263 31.708 1.00 83.38 267 GLU A C 1
ATOM 2127 O O . GLU A 1 267 ? -35.752 -0.436 30.757 1.00 83.38 267 GLU A O 1
ATOM 2132 N N . VAL A 1 268 ? -34.129 0.365 32.097 1.00 84.75 268 VAL A N 1
ATOM 2133 C CA . VAL A 1 268 ? -33.038 -0.370 31.449 1.00 84.75 268 VAL A CA 1
ATOM 2134 C C . VAL A 1 268 ? -33.236 -1.875 31.579 1.00 84.75 268 VAL A C 1
ATOM 2136 O O . VAL A 1 268 ? -33.179 -2.570 30.566 1.00 84.75 268 VAL A O 1
ATOM 2139 N N . ASP A 1 269 ? -33.539 -2.372 32.778 1.00 85.06 269 ASP A N 1
ATOM 2140 C CA . ASP A 1 269 ? -33.787 -3.799 33.013 1.00 85.06 269 ASP A CA 1
ATOM 2141 C C . ASP A 1 269 ? -34.982 -4.298 32.181 1.00 85.06 269 ASP A C 1
ATOM 2143 O O . ASP A 1 269 ? -34.929 -5.370 31.575 1.00 85.06 269 ASP A O 1
ATOM 2147 N N . LYS A 1 270 ? -36.036 -3.481 32.047 1.00 84.25 270 LYS A N 1
ATOM 2148 C CA . LYS A 1 270 ? -37.176 -3.783 31.172 1.00 84.25 270 LYS A CA 1
ATOM 2149 C C . LYS A 1 270 ? -36.776 -3.859 29.696 1.00 84.25 270 LYS A C 1
ATOM 2151 O O . LYS A 1 270 ? -37.239 -4.757 28.995 1.00 84.25 270 LYS A O 1
ATOM 2156 N N . PHE A 1 271 ? -35.954 -2.928 29.210 1.00 82.31 271 PHE A N 1
ATOM 2157 C CA . PHE A 1 271 ? -35.524 -2.894 27.807 1.00 82.31 271 PHE A CA 1
ATOM 2158 C C . PHE A 1 271 ? -34.531 -4.001 27.455 1.00 82.31 271 PHE A C 1
ATOM 2160 O O . PHE A 1 271 ? -34.531 -4.477 26.321 1.00 82.31 271 PHE A O 1
ATOM 2167 N N . MET A 1 272 ? -33.706 -4.427 28.411 1.00 73.75 272 MET A N 1
ATOM 2168 C CA . MET A 1 272 ? -32.770 -5.538 28.225 1.00 73.75 272 MET A CA 1
ATOM 2169 C C . MET A 1 272 ? -33.464 -6.910 28.263 1.00 73.75 272 MET A C 1
ATOM 2171 O O . MET A 1 272 ? -32.935 -7.879 27.714 1.00 73.75 272 MET A O 1
ATOM 2175 N N . GLY A 1 273 ? -34.669 -6.989 28.839 1.00 62.94 273 GLY A N 1
ATOM 2176 C CA . GLY A 1 273 ? -35.408 -8.238 29.030 1.00 62.94 273 GLY A CA 1
ATOM 2177 C C . GLY A 1 273 ? -34.818 -9.097 30.160 1.00 62.94 273 GLY A C 1
ATOM 2178 O O . GLY A 1 273 ? -33.851 -8.688 30.802 1.00 62.94 273 GLY A O 1
ATOM 2179 N N . PRO A 1 274 ? -35.382 -10.291 30.442 1.00 53.62 274 PRO A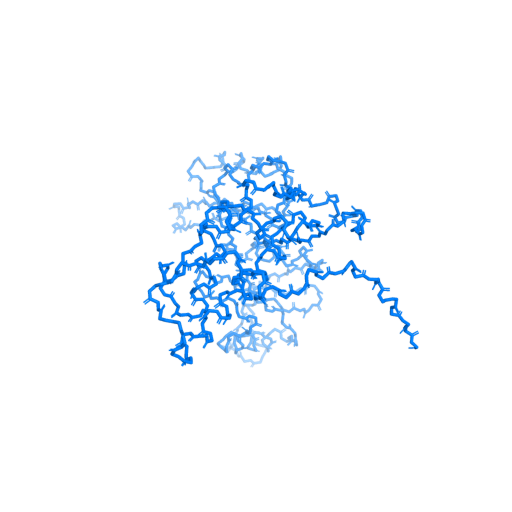 N 1
ATOM 2180 C CA . PRO A 1 274 ? -34.819 -11.180 31.455 1.00 53.62 274 PRO A CA 1
ATOM 2181 C C . PRO A 1 274 ? -33.371 -11.504 31.088 1.00 53.62 274 PRO A C 1
ATOM 2183 O O . PRO A 1 274 ? -33.106 -11.937 29.964 1.00 53.62 274 PRO A O 1
ATOM 2186 N N . THR A 1 275 ? -32.458 -11.278 32.036 1.00 44.62 275 THR A N 1
ATOM 2187 C CA . THR A 1 275 ? -31.020 -11.551 31.951 1.00 44.62 275 THR A CA 1
ATOM 2188 C C . THR A 1 275 ? -30.805 -12.897 31.260 1.00 44.62 275 THR A C 1
ATOM 2190 O O . THR A 1 275 ? -31.097 -13.947 31.834 1.00 44.62 275 THR A O 1
ATOM 2193 N N . LYS A 1 276 ? -30.415 -12.885 29.978 1.00 42.81 276 LYS A N 1
ATOM 2194 C CA . LYS A 1 276 ? -30.393 -14.111 29.175 1.00 42.81 276 LYS A CA 1
ATOM 2195 C C . LYS A 1 276 ? -29.339 -15.072 29.727 1.00 42.81 276 LYS A C 1
ATOM 2197 O O . LYS A 1 276 ? -28.144 -14.810 29.676 1.00 42.81 276 LYS A O 1
ATOM 2202 N N . VAL A 1 277 ? -29.867 -16.181 30.237 1.00 32.97 277 VAL A N 1
ATOM 2203 C CA . VAL A 1 277 ? -29.293 -17.516 30.457 1.00 32.97 277 VAL A CA 1
ATOM 2204 C C . VAL A 1 277 ? -28.106 -17.812 29.513 1.00 32.97 277 VAL A C 1
ATOM 2206 O O . VAL A 1 277 ? -28.199 -17.471 28.329 1.00 32.97 277 VAL A O 1
ATOM 2209 N N . PRO A 1 278 ? -27.020 -18.472 29.976 1.00 30.12 278 PRO A N 1
ATOM 2210 C CA . PRO A 1 278 ? -25.864 -18.796 29.141 1.00 30.12 278 PRO A CA 1
ATOM 2211 C C . PRO A 1 278 ? -26.295 -19.601 27.913 1.00 30.12 278 PRO A C 1
ATOM 2213 O O . PRO A 1 278 ? -27.005 -20.600 28.032 1.00 30.12 278 PRO A O 1
ATOM 2216 N N . TYR A 1 279 ? -25.890 -19.157 26.726 1.00 36.97 279 TYR A N 1
ATOM 2217 C CA . TYR A 1 279 ? -26.267 -19.795 25.469 1.00 36.97 279 TYR A CA 1
ATOM 2218 C C . TYR A 1 279 ? -25.607 -21.182 25.377 1.00 36.97 279 TYR A C 1
ATOM 2220 O O . TYR A 1 279 ? -24.390 -21.291 25.238 1.00 36.97 279 TYR A O 1
ATOM 2228 N N . MET A 1 280 ? -26.407 -22.250 25.450 1.00 28.56 280 MET A N 1
ATOM 2229 C CA . MET A 1 280 ? -25.984 -23.596 25.057 1.00 28.56 280 MET A CA 1
ATOM 2230 C C . MET A 1 280 ? -25.630 -23.569 23.562 1.00 28.56 280 MET A C 1
ATOM 2232 O O . MET A 1 280 ? -26.455 -23.173 22.734 1.00 28.56 280 MET A O 1
ATOM 2236 N N . MET A 1 281 ? -24.398 -23.961 23.225 1.00 29.48 281 MET A N 1
ATOM 2237 C CA . MET A 1 281 ? -23.928 -24.098 21.846 1.00 29.48 281 MET A CA 1
ATOM 2238 C C . MET A 1 281 ? -24.878 -25.008 21.060 1.00 29.48 281 MET A C 1
ATOM 2240 O O . MET A 1 281 ? -24.983 -26.197 21.351 1.00 29.48 281 MET A O 1
ATOM 2244 N N . HIS A 1 282 ? -25.550 -24.466 20.044 1.00 31.66 282 HIS A N 1
ATOM 2245 C CA . HIS A 1 282 ? -26.141 -25.300 19.004 1.00 31.66 282 HIS A CA 1
ATOM 2246 C C . HIS A 1 282 ? -25.008 -25.793 18.106 1.00 31.66 282 HIS A C 1
ATOM 2248 O O . HIS A 1 282 ? -24.443 -25.038 17.316 1.00 31.66 282 HIS A O 1
ATOM 2254 N N . SER A 1 283 ? -24.664 -27.067 18.264 1.00 32.12 283 SER A N 1
ATOM 2255 C CA . SER A 1 283 ? -23.884 -27.833 17.302 1.00 32.12 283 SER A CA 1
ATOM 2256 C C . SER A 1 283 ? -24.635 -27.825 15.969 1.00 32.12 283 SER A C 1
ATOM 2258 O O . SER A 1 283 ? -25.733 -28.370 15.871 1.00 32.12 283 SER A O 1
ATOM 2260 N N . ALA A 1 284 ? -24.076 -27.183 14.946 1.00 29.84 284 ALA A N 1
ATOM 2261 C CA . ALA A 1 284 ? -24.596 -27.302 13.592 1.00 29.84 284 ALA A CA 1
ATOM 2262 C C . ALA A 1 284 ? -24.305 -28.723 13.082 1.00 29.84 284 ALA A C 1
ATOM 2264 O O . ALA A 1 284 ? -23.156 -29.064 12.805 1.00 29.84 284 ALA A O 1
ATOM 2265 N N . MET A 1 285 ? -25.345 -29.556 12.984 1.00 28.02 285 MET A N 1
ATOM 2266 C CA . MET A 1 285 ? -25.351 -30.690 12.060 1.00 28.02 285 MET A CA 1
ATOM 2267 C C . MET A 1 285 ? -25.292 -30.121 10.642 1.00 28.02 285 MET A C 1
ATOM 2269 O O . MET A 1 285 ? -26.212 -29.421 10.223 1.00 28.02 285 MET A O 1
ATOM 2273 N N . TYR A 1 286 ? -24.222 -30.427 9.917 1.00 30.86 286 TYR A N 1
ATOM 2274 C CA . TYR A 1 286 ? -24.252 -30.406 8.461 1.00 30.86 286 TYR A CA 1
ATOM 2275 C C . TYR A 1 286 ? -24.742 -31.783 8.005 1.00 30.86 286 TYR A C 1
ATOM 2277 O O . TYR A 1 286 ? -24.176 -32.798 8.416 1.00 30.86 286 TYR A O 1
ATOM 2285 N N . VAL A 1 287 ? -25.829 -31.795 7.230 1.00 37.53 287 VAL A N 1
ATOM 2286 C CA . VAL A 1 287 ? -26.201 -32.926 6.366 1.00 37.53 287 VAL A CA 1
ATOM 2287 C C . VAL A 1 287 ? -25.404 -32.797 5.078 1.00 37.53 287 VAL A C 1
ATOM 2289 O O . VAL A 1 287 ? -25.304 -31.646 4.593 1.00 37.53 287 VAL A O 1
#

Foldseek 3Di:
DCLVLQQLVVCVVVVWDWDFDAWFAAPPDRPAIAGFSTATPVRETEHEDEDPPDDDPVDDPPVVVVNVVSHCNRSVGDHYDYYYD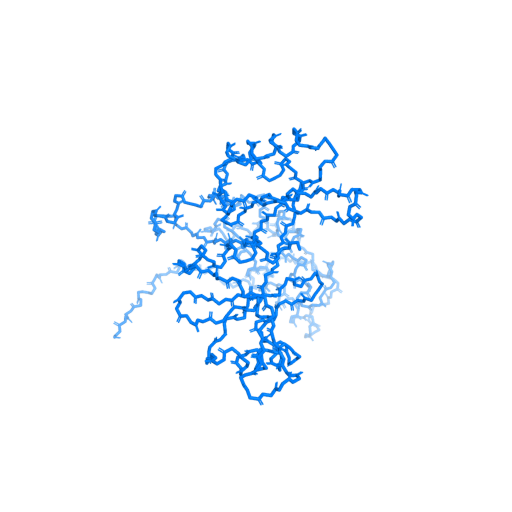YKDWDDPCVQPPPVPADRFQWKWKKKWDQDPVVRDIDIDIDHTPDDPVVRVVVVVVSCVVPVPIDMTIIGRDDDDDDDDDDPVPDDPVVVVNDDDDDDWFDDLVRLLVCCLVPLQQVLCVVLVHDSQFEDEDSVLLSVLSVLQPDDSYCPSVSVLSNLLVVVQSVCCVVVNDGTSDYDDNVSSCVSNDPSDDPDDDDDDDDD